Protein AF-A0A2M8QAE5-F1 (afdb_monomer)

Organism: NCBI:txid2364212

Structure (mmCIF, N/CA/C/O backbone):
data_AF-A0A2M8QAE5-F1
#
_entry.id   AF-A0A2M8QAE5-F1
#
loop_
_atom_site.group_PDB
_atom_site.id
_atom_site.type_symbol
_atom_site.label_atom_id
_atom_site.label_alt_id
_atom_site.label_comp_id
_atom_site.label_asym_id
_atom_site.label_entity_id
_atom_site.label_seq_id
_atom_site.pdbx_PDB_ins_code
_atom_site.Cartn_x
_atom_site.Cartn_y
_atom_site.Cartn_z
_atom_site.occupancy
_atom_site.B_iso_or_equiv
_atom_site.auth_seq_id
_atom_site.auth_comp_id
_atom_site.auth_asym_id
_atom_site.auth_atom_id
_atom_site.pdbx_PDB_model_num
ATOM 1 N N . MET A 1 1 ? -11.336 -10.390 17.831 1.00 84.38 1 MET A N 1
ATOM 2 C CA . MET A 1 1 ? -11.283 -9.253 18.792 1.00 84.38 1 MET A CA 1
ATOM 3 C C . MET A 1 1 ? -10.101 -8.348 18.445 1.00 84.38 1 MET A C 1
ATOM 5 O O . MET A 1 1 ? -9.155 -8.860 17.860 1.00 84.38 1 MET A O 1
ATOM 9 N N . LEU A 1 2 ? -10.147 -7.043 18.768 1.00 93.50 2 LEU A N 1
ATOM 10 C CA . LEU A 1 2 ? -8.989 -6.145 18.615 1.00 93.50 2 LEU A CA 1
ATOM 11 C C . LEU A 1 2 ? -7.822 -6.623 19.488 1.00 93.50 2 LEU A C 1
ATOM 13 O O . LEU A 1 2 ? -8.006 -6.838 20.685 1.00 93.50 2 LEU A O 1
ATOM 17 N N . LYS A 1 3 ? -6.633 -6.739 18.900 1.00 96.12 3 LYS A N 1
ATOM 18 C CA . LYS A 1 3 ? -5.384 -7.081 19.586 1.00 96.12 3 LYS A CA 1
ATOM 19 C C . LYS A 1 3 ? -4.266 -6.183 19.070 1.00 96.12 3 LYS A C 1
ATOM 21 O O . LYS A 1 3 ? -3.692 -6.435 18.015 1.00 96.12 3 LYS A O 1
ATOM 26 N N . LEU A 1 4 ? -3.975 -5.109 19.799 1.00 96.75 4 LEU A N 1
ATOM 27 C CA . LEU A 1 4 ? -2.801 -4.274 19.549 1.00 96.75 4 LEU A CA 1
ATOM 28 C C . LEU A 1 4 ? -1.633 -4.833 20.359 1.00 96.75 4 LEU A C 1
ATOM 30 O O . LEU A 1 4 ? -1.586 -4.672 21.575 1.00 96.75 4 LEU A O 1
ATOM 34 N N . GLU A 1 5 ? -0.704 -5.504 19.684 1.00 96.56 5 GLU A N 1
ATOM 35 C CA . GLU A 1 5 ? 0.399 -6.222 20.324 1.00 96.56 5 GLU A CA 1
ATOM 36 C C . GLU A 1 5 ? 1.742 -5.697 19.824 1.00 96.56 5 GLU A C 1
ATOM 38 O O . GLU A 1 5 ? 1.899 -5.367 18.645 1.00 96.56 5 GLU A O 1
ATOM 43 N N . TYR A 1 6 ? 2.726 -5.609 20.720 1.00 96.69 6 TYR A N 1
ATOM 44 C CA . TYR A 1 6 ? 4.096 -5.309 20.325 1.00 96.69 6 TYR A CA 1
ATOM 45 C C . TYR A 1 6 ? 4.695 -6.518 19.607 1.00 96.69 6 TYR A C 1
ATOM 47 O O . TYR A 1 6 ? 4.701 -7.625 20.141 1.00 96.69 6 TYR A O 1
ATOM 55 N N . ASN A 1 7 ? 5.202 -6.303 18.397 1.00 95.69 7 ASN A N 1
ATOM 56 C CA . ASN A 1 7 ? 5.862 -7.334 17.617 1.00 95.69 7 ASN A CA 1
ATOM 57 C C . ASN A 1 7 ? 7.378 -7.107 17.623 1.00 95.69 7 ASN A C 1
ATOM 59 O O . ASN A 1 7 ? 7.865 -6.154 17.010 1.00 95.69 7 ASN A O 1
ATOM 63 N N . ASP A 1 8 ? 8.125 -8.005 18.268 1.00 94.31 8 ASP A N 1
ATOM 64 C CA . ASP A 1 8 ? 9.583 -7.887 18.424 1.00 94.31 8 ASP A CA 1
ATOM 65 C C . ASP A 1 8 ? 10.335 -7.842 17.086 1.00 94.31 8 ASP A C 1
ATOM 67 O O . ASP A 1 8 ? 11.330 -7.133 16.954 1.00 94.31 8 ASP A O 1
ATOM 71 N N . LYS A 1 9 ? 9.837 -8.547 16.062 1.00 93.88 9 LYS A N 1
ATOM 72 C CA . LYS A 1 9 ? 10.462 -8.617 14.728 1.00 93.88 9 LYS A CA 1
ATOM 73 C C . LYS A 1 9 ? 10.280 -7.324 13.937 1.00 93.88 9 LYS A C 1
ATOM 75 O O . LYS A 1 9 ? 11.055 -7.054 13.022 1.00 93.88 9 LYS A O 1
ATOM 80 N N . LEU A 1 10 ? 9.239 -6.553 14.252 1.00 91.62 10 LEU A N 1
ATOM 81 C CA . LEU A 1 10 ? 8.953 -5.251 13.647 1.00 91.62 10 LEU A CA 1
ATOM 82 C C . LEU A 1 10 ? 9.415 -4.075 14.520 1.00 91.62 10 LEU A C 1
ATOM 84 O O . LEU A 1 10 ? 9.469 -2.950 14.026 1.00 91.62 10 LEU A O 1
ATOM 88 N N . GLY A 1 11 ? 9.697 -4.309 15.805 1.00 93.12 11 GLY A N 1
ATOM 89 C CA . GLY A 1 11 ? 10.070 -3.272 16.768 1.00 93.12 11 GLY A CA 1
ATOM 90 C C . GLY A 1 11 ? 8.949 -2.269 17.068 1.00 93.12 11 GLY A C 1
ATOM 91 O O . GLY A 1 11 ? 9.222 -1.111 17.383 1.00 93.12 11 GLY A O 1
ATOM 92 N N . ARG A 1 12 ? 7.679 -2.661 16.890 1.00 94.56 12 ARG A N 1
ATOM 93 C CA . ARG A 1 12 ? 6.514 -1.777 17.063 1.00 94.56 12 ARG A CA 1
ATOM 94 C C . ARG A 1 12 ? 5.220 -2.550 17.282 1.00 94.56 12 ARG A C 1
ATOM 96 O O . ARG A 1 12 ? 5.139 -3.745 17.010 1.00 94.56 12 ARG A O 1
ATOM 103 N N . VAL A 1 13 ? 4.186 -1.824 17.698 1.00 96.25 13 VAL A N 1
ATOM 104 C CA . VAL A 1 13 ? 2.818 -2.343 17.790 1.00 96.25 13 VAL A CA 1
ATOM 105 C C . VAL A 1 13 ? 2.227 -2.597 16.397 1.00 96.25 13 VAL A C 1
ATOM 107 O O . VAL A 1 13 ? 2.427 -1.804 15.467 1.00 96.25 13 VAL A O 1
ATOM 110 N N . ILE A 1 14 ? 1.495 -3.702 16.268 1.00 97.19 14 ILE A N 1
ATOM 111 C CA . ILE A 1 14 ? 0.710 -4.093 15.093 1.00 97.19 14 ILE A CA 1
ATOM 112 C C . ILE A 1 14 ? -0.615 -4.731 15.537 1.00 97.19 14 ILE A C 1
ATOM 114 O O . ILE A 1 14 ? -0.704 -5.304 16.624 1.00 97.19 14 ILE A O 1
ATOM 118 N N . ARG A 1 15 ? -1.657 -4.630 14.702 1.00 97.38 15 ARG A N 1
ATOM 119 C CA . ARG A 1 15 ? -2.908 -5.375 14.903 1.00 97.38 15 ARG A CA 1
ATOM 120 C C . ARG A 1 15 ? -2.702 -6.862 14.614 1.00 97.38 15 ARG A C 1
ATOM 122 O O . ARG A 1 15 ? -2.464 -7.233 13.467 1.00 97.38 15 ARG A O 1
ATOM 129 N N . MET A 1 16 ? -2.863 -7.681 15.646 1.00 97.44 16 MET A N 1
ATOM 130 C CA . MET A 1 16 ? -2.783 -9.146 15.643 1.00 97.44 16 MET A CA 1
ATOM 131 C C . MET A 1 16 ? -4.151 -9.783 15.918 1.00 97.44 16 MET A C 1
ATOM 133 O O . MET A 1 16 ? -4.244 -10.840 16.541 1.00 97.44 16 MET A O 1
ATOM 137 N N . ASP A 1 17 ? -5.220 -9.110 15.488 1.00 96.38 17 ASP A N 1
ATOM 138 C CA . ASP A 1 17 ? -6.602 -9.555 15.663 1.00 96.38 17 ASP A CA 1
ATOM 139 C C . ASP A 1 17 ? -6.813 -10.986 15.149 1.00 96.38 17 ASP A C 1
ATOM 141 O O . ASP A 1 17 ? -6.006 -11.515 14.394 1.00 96.38 17 ASP A O 1
ATOM 145 N N . ASP A 1 18 ? -7.934 -11.605 15.507 1.00 96.62 18 ASP A N 1
ATOM 146 C CA . ASP A 1 18 ? -8.311 -12.910 14.952 1.00 96.62 18 ASP A CA 1
ATOM 147 C C . ASP A 1 18 ? -8.747 -12.793 13.480 1.00 96.62 18 ASP A C 1
ATOM 149 O O . ASP A 1 18 ? -9.106 -11.706 13.010 1.00 96.62 18 ASP A O 1
ATOM 153 N N . VAL A 1 19 ? -8.780 -13.923 12.764 1.00 96.50 19 VAL A N 1
ATOM 154 C CA . VAL A 1 19 ? -9.124 -13.979 11.330 1.00 96.50 19 VAL A CA 1
ATOM 155 C C . VAL A 1 19 ? -10.445 -13.291 10.987 1.00 96.50 19 VAL A C 1
ATOM 157 O O . VAL A 1 19 ? -10.504 -12.540 10.015 1.00 96.50 19 VAL A O 1
ATOM 160 N N . ASP A 1 20 ? -11.456 -13.431 11.843 1.00 94.88 20 ASP A N 1
ATOM 161 C CA . ASP A 1 20 ? -12.783 -12.838 11.642 1.00 94.88 20 ASP A CA 1
ATOM 162 C C . ASP A 1 20 ? -12.803 -11.309 11.811 1.00 94.88 20 ASP A C 1
ATOM 164 O O . ASP A 1 20 ? -13.769 -10.646 11.442 1.00 94.88 20 ASP A O 1
ATOM 168 N N . THR A 1 21 ? -11.764 -10.726 12.416 1.00 96.50 21 THR A N 1
ATOM 169 C CA . THR A 1 21 ? -11.702 -9.292 12.744 1.00 96.50 21 THR A CA 1
ATOM 170 C C . THR A 1 21 ? -10.641 -8.551 11.937 1.00 96.50 21 THR A C 1
ATOM 172 O O . THR A 1 21 ? -10.850 -7.386 11.599 1.00 96.50 21 THR A O 1
ATOM 175 N N . ILE A 1 22 ? -9.519 -9.193 11.600 1.00 97.69 22 ILE A N 1
ATOM 176 C CA . ILE A 1 22 ? -8.352 -8.498 11.038 1.00 97.69 22 ILE A CA 1
ATOM 177 C C . ILE A 1 22 ? -8.645 -7.800 9.702 1.00 97.69 22 ILE A C 1
ATOM 179 O O . ILE A 1 22 ? -8.021 -6.787 9.383 1.00 97.69 22 ILE A O 1
ATOM 183 N N . GLY A 1 23 ? -9.625 -8.309 8.948 1.00 97.44 23 GLY A N 1
ATOM 184 C CA . GLY A 1 23 ? -10.085 -7.719 7.691 1.00 97.44 23 GLY A CA 1
ATOM 185 C C . GLY A 1 23 ? -10.837 -6.392 7.842 1.00 97.44 23 GLY A C 1
ATOM 186 O O . GLY A 1 23 ? -10.875 -5.598 6.903 1.00 97.44 23 GLY A O 1
ATOM 187 N N . ARG A 1 24 ? -11.394 -6.108 9.026 1.00 97.75 24 ARG A N 1
ATOM 188 C CA . ARG A 1 24 ? -12.100 -4.853 9.308 1.00 97.75 24 ARG A CA 1
ATOM 189 C C . ARG A 1 24 ? -11.103 -3.698 9.401 1.00 97.75 24 ARG A C 1
ATOM 191 O O . ARG A 1 24 ? -10.105 -3.775 10.129 1.00 97.75 24 ARG A O 1
ATOM 198 N N . SER A 1 25 ? -11.367 -2.611 8.682 1.00 98.00 25 SER A N 1
ATOM 199 C CA . SER A 1 25 ? -10.499 -1.432 8.684 1.00 98.00 25 SER A CA 1
ATOM 200 C C . SER A 1 25 ? -10.350 -0.802 10.071 1.00 98.00 25 SER A C 1
ATOM 202 O O . SER A 1 25 ? -11.269 -0.812 10.892 1.00 98.00 25 SER A O 1
ATOM 204 N N . THR A 1 26 ? -9.181 -0.209 10.331 1.00 98.50 26 THR A N 1
ATOM 205 C CA . THR A 1 26 ? -8.934 0.544 11.571 1.00 98.50 26 THR A CA 1
ATOM 206 C C . THR A 1 26 ? -9.868 1.749 11.660 1.00 98.50 26 THR A C 1
ATOM 208 O O . THR A 1 26 ? -10.375 2.021 12.741 1.00 98.50 26 THR A O 1
ATOM 211 N N . TYR A 1 27 ? -10.192 2.393 10.529 1.00 98.62 27 TYR A N 1
ATOM 212 C CA . TYR A 1 27 ? -11.228 3.429 10.457 1.00 98.62 27 TYR A CA 1
ATOM 213 C C . TYR A 1 27 ? -12.558 2.923 11.030 1.00 98.62 27 TYR A C 1
ATOM 215 O O . TYR A 1 27 ? -13.101 3.535 11.946 1.00 98.62 27 TYR A O 1
ATOM 223 N N . ALA A 1 28 ? -13.090 1.806 10.515 1.00 98.38 28 ALA A N 1
ATOM 224 C CA . ALA A 1 28 ? -14.409 1.318 10.919 1.00 98.38 28 ALA A CA 1
ATOM 225 C C . ALA A 1 28 ? -14.441 0.856 12.380 1.00 98.38 28 ALA A C 1
ATOM 227 O O . ALA A 1 28 ? -15.481 0.935 13.033 1.00 98.38 28 ALA A O 1
ATOM 228 N N . MET A 1 29 ? -13.325 0.339 12.898 1.00 98.44 29 MET A N 1
ATOM 229 C CA . MET A 1 29 ? -13.203 -0.011 14.316 1.00 98.44 29 MET A CA 1
ATOM 230 C C . MET A 1 29 ? -13.125 1.229 15.203 1.00 98.44 29 MET A C 1
ATOM 232 O O . MET A 1 29 ? -13.748 1.260 16.257 1.00 98.44 29 MET A O 1
ATOM 236 N N . LEU A 1 30 ? -12.396 2.254 14.766 1.00 98.56 30 LEU A N 1
ATOM 237 C CA . LEU A 1 30 ? -12.256 3.522 15.473 1.00 98.56 30 LEU A CA 1
ATOM 238 C C . LEU A 1 30 ? -13.592 4.261 15.577 1.00 98.56 30 LEU A C 1
ATOM 240 O O . LEU A 1 30 ? -13.959 4.709 16.662 1.00 98.56 30 LEU A O 1
ATOM 244 N N . GLU A 1 31 ? -14.331 4.336 14.470 1.00 98.69 31 GLU A N 1
ATOM 245 C CA . GLU A 1 31 ? -15.673 4.923 14.416 1.00 98.69 31 GLU A CA 1
ATOM 246 C C . GLU A 1 31 ? -16.639 4.237 15.383 1.00 98.69 31 GLU A C 1
ATOM 248 O O . GLU A 1 31 ? -17.265 4.876 16.227 1.00 98.69 31 GLU A O 1
ATOM 253 N N . ASP A 1 32 ? -16.697 2.913 15.329 1.00 98.50 32 ASP A N 1
ATOM 254 C CA . ASP A 1 32 ? -17.490 2.100 16.247 1.00 98.50 32 ASP A CA 1
ATOM 255 C C . ASP A 1 32 ? -17.054 2.279 17.710 1.00 98.50 32 ASP A C 1
ATOM 257 O O . ASP A 1 32 ? -17.890 2.413 18.602 1.00 98.50 32 ASP A O 1
ATOM 261 N N . ALA A 1 33 ? -15.750 2.354 17.986 1.00 98.56 33 ALA A N 1
ATOM 262 C CA . ALA A 1 33 ? -15.247 2.550 19.341 1.00 98.56 33 ALA A CA 1
ATOM 263 C C . ALA A 1 33 ? -15.702 3.890 19.938 1.00 98.56 33 ALA A C 1
ATOM 265 O O . ALA A 1 33 ? -16.265 3.901 21.035 1.00 98.56 33 ALA A O 1
ATOM 266 N N . PHE A 1 34 ? -15.538 5.016 19.233 1.00 98.62 34 PHE A N 1
ATOM 267 C CA . PHE A 1 34 ? -15.945 6.305 19.802 1.00 98.62 34 PHE A CA 1
ATOM 268 C C . PHE A 1 34 ? -17.464 6.513 19.801 1.00 98.62 34 PHE A C 1
ATOM 270 O O . PHE A 1 34 ? -17.977 7.174 20.700 1.00 98.62 34 PHE A O 1
ATOM 277 N N . THR A 1 35 ? -18.204 5.942 18.844 1.00 98.44 35 THR A N 1
ATOM 278 C CA . THR A 1 35 ? -19.679 6.042 18.823 1.00 98.44 35 THR A CA 1
ATOM 279 C C . THR A 1 35 ? -20.330 5.237 19.946 1.00 98.44 35 THR A C 1
ATOM 281 O O . THR A 1 35 ? -21.388 5.618 20.440 1.00 98.44 35 THR A O 1
ATOM 284 N N . THR A 1 36 ? -19.678 4.163 20.399 1.00 97.94 36 THR A N 1
ATOM 285 C CA . THR A 1 36 ? -20.139 3.321 21.517 1.00 97.94 36 THR A CA 1
ATOM 286 C C . THR A 1 36 ? -19.527 3.703 22.870 1.00 97.94 36 THR A C 1
ATOM 288 O O . THR A 1 36 ? -19.741 3.006 23.860 1.00 97.94 36 THR A O 1
ATOM 291 N N . GLY A 1 37 ? -18.779 4.810 22.945 1.00 97.38 37 GLY A N 1
ATOM 292 C CA . GLY A 1 37 ? -18.191 5.309 24.194 1.00 97.38 37 GLY A CA 1
ATOM 293 C C . GLY A 1 37 ? -16.983 4.513 24.705 1.00 97.38 37 GLY A C 1
ATOM 294 O O . GLY A 1 37 ? -16.587 4.670 25.859 1.00 97.38 37 GLY A O 1
ATOM 295 N N . ARG A 1 38 ? -16.362 3.670 23.868 1.00 98.19 38 ARG A N 1
ATOM 296 C CA . ARG A 1 38 ? -15.121 2.940 24.181 1.00 98.19 38 ARG A CA 1
ATOM 297 C C . ARG A 1 38 ? -13.903 3.846 23.983 1.00 98.19 38 ARG A C 1
ATOM 299 O O . ARG A 1 38 ? -13.097 3.653 23.076 1.00 98.19 38 ARG A O 1
ATOM 306 N N . THR A 1 39 ? -13.783 4.865 24.833 1.00 98.38 39 THR A N 1
ATOM 307 C CA . THR A 1 39 ? -12.812 5.966 24.693 1.00 98.38 39 THR A CA 1
ATOM 308 C C . THR A 1 39 ? -11.358 5.501 24.616 1.00 98.38 39 THR A C 1
ATOM 310 O O . THR A 1 39 ? -10.623 5.963 23.747 1.00 98.38 39 THR A O 1
ATOM 313 N N . GLU A 1 40 ? -10.922 4.595 25.494 1.00 98.12 40 GLU A N 1
ATOM 314 C CA . GLU A 1 40 ? -9.532 4.110 25.510 1.00 98.12 40 GLU A CA 1
ATOM 3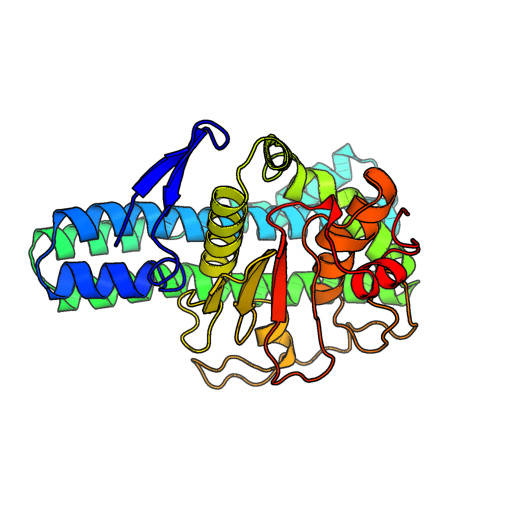15 C C . GLU A 1 40 ? -9.181 3.351 24.222 1.00 98.12 40 GLU A C 1
ATOM 317 O O . GLU A 1 40 ? -8.161 3.632 23.591 1.00 98.12 40 GLU A O 1
ATOM 322 N N . GLU A 1 41 ? -10.078 2.465 23.780 1.00 98.25 41 GLU A N 1
ATOM 323 C CA . GLU A 1 41 ? -9.939 1.724 22.524 1.00 98.25 41 GLU A CA 1
ATOM 324 C C . GLU A 1 41 ? -9.876 2.676 21.322 1.00 98.25 41 GLU A C 1
ATOM 326 O O . GLU A 1 41 ? -9.000 2.545 20.466 1.0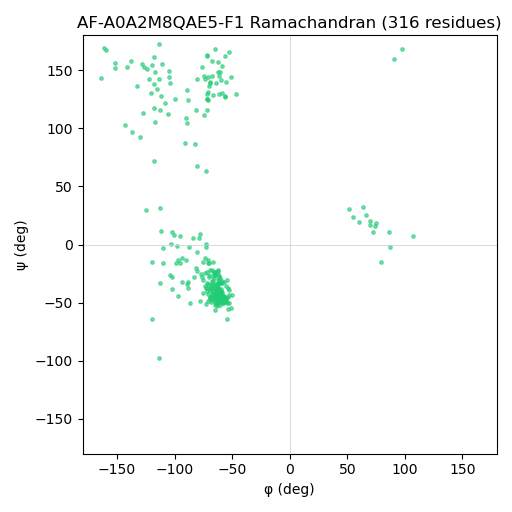0 98.25 41 GLU A O 1
ATOM 331 N N . ALA A 1 42 ? -10.759 3.677 21.282 1.00 98.69 42 ALA A N 1
ATOM 332 C CA . ALA A 1 42 ? -10.780 4.681 20.226 1.00 98.69 42 ALA A CA 1
ATOM 333 C C . ALA A 1 42 ? -9.482 5.508 20.187 1.00 98.69 42 ALA A C 1
ATOM 335 O O . ALA A 1 42 ? -8.944 5.770 19.114 1.00 98.69 42 ALA A O 1
ATOM 336 N N . LEU A 1 43 ? -8.928 5.899 21.336 1.00 98.69 43 LEU A N 1
ATOM 337 C CA . LEU A 1 43 ? -7.657 6.626 21.366 1.00 98.69 43 LEU A CA 1
ATOM 338 C C . LEU A 1 43 ? -6.506 5.761 20.830 1.00 98.69 43 LEU A C 1
ATOM 340 O O . LEU A 1 43 ? -5.789 6.213 19.936 1.00 98.69 43 LEU A O 1
ATOM 344 N N . ALA A 1 44 ? -6.395 4.506 21.273 1.00 98.12 44 ALA A N 1
ATOM 345 C CA . ALA A 1 44 ? -5.367 3.582 20.791 1.00 98.12 44 ALA A CA 1
ATOM 346 C C . ALA A 1 44 ? -5.480 3.311 19.277 1.00 98.12 44 ALA A C 1
ATOM 348 O O . ALA A 1 44 ? -4.484 3.347 18.551 1.00 98.12 44 ALA A O 1
ATOM 349 N N . LEU A 1 45 ? -6.703 3.101 18.778 1.00 98.62 45 LEU A N 1
ATOM 350 C CA . LEU A 1 45 ? -6.969 2.937 17.348 1.00 98.62 45 LEU A CA 1
ATOM 351 C C . LEU A 1 45 ? -6.658 4.210 16.551 1.00 98.62 45 LEU A C 1
ATOM 353 O O . LEU A 1 45 ? -6.199 4.098 15.418 1.00 98.62 45 LEU A O 1
ATOM 357 N N . SER A 1 46 ? -6.869 5.405 17.114 1.00 98.56 46 SER A N 1
ATOM 358 C CA . SER A 1 46 ? -6.566 6.671 16.431 1.00 98.56 46 SER A CA 1
ATOM 359 C C . SER A 1 46 ? -5.069 6.856 16.165 1.00 98.56 46 SER A C 1
ATOM 361 O O . SER A 1 46 ? -4.690 7.221 15.050 1.00 98.56 46 SER A O 1
ATOM 363 N N . ASP A 1 47 ? -4.218 6.531 17.144 1.00 97.94 47 ASP A N 1
ATOM 364 C CA . ASP A 1 47 ? -2.762 6.584 16.988 1.00 97.94 47 ASP A CA 1
ATOM 365 C C . ASP A 1 47 ? -2.279 5.520 15.996 1.00 97.94 47 ASP A C 1
ATOM 367 O O . ASP A 1 47 ? -1.468 5.797 15.106 1.00 97.94 47 ASP A O 1
ATOM 371 N N . TYR A 1 48 ? -2.823 4.303 16.106 1.00 98.19 48 TYR A N 1
ATOM 372 C CA . TYR A 1 48 ? -2.499 3.221 15.183 1.00 98.19 48 TYR A CA 1
ATOM 373 C C . TYR A 1 48 ? -2.929 3.545 13.745 1.00 98.19 48 TYR A C 1
ATOM 375 O O . TYR A 1 48 ? -2.166 3.308 12.812 1.00 98.19 48 TYR A O 1
ATOM 383 N N . TYR A 1 49 ? -4.102 4.152 13.547 1.00 98.50 49 TYR A N 1
ATOM 384 C CA . TYR A 1 49 ? -4.603 4.496 12.217 1.00 98.50 49 TYR A CA 1
ATOM 385 C C . TYR A 1 49 ? -3.708 5.512 11.502 1.00 98.50 49 TYR A C 1
ATOM 387 O O . TYR A 1 49 ? -3.348 5.295 10.345 1.00 98.50 49 TYR A O 1
ATOM 395 N N . LEU A 1 50 ? -3.281 6.583 12.189 1.00 98.06 50 LEU A N 1
ATOM 396 C CA . LEU A 1 50 ? -2.320 7.525 11.604 1.00 98.06 50 LEU A CA 1
ATOM 397 C C . LEU A 1 50 ? -1.020 6.806 11.228 1.00 98.06 50 LEU A C 1
ATOM 399 O O . LEU A 1 50 ? -0.477 7.041 10.149 1.00 98.06 50 LEU A O 1
ATOM 403 N N . LYS A 1 51 ? -0.540 5.891 12.080 1.00 96.56 51 LYS A N 1
ATOM 404 C CA . LYS A 1 51 ? 0.663 5.107 11.789 1.00 96.56 51 LYS A CA 1
ATOM 405 C C . LYS A 1 51 ? 0.511 4.290 10.503 1.00 96.56 51 LYS A C 1
ATOM 407 O O . LYS A 1 51 ? 1.418 4.335 9.678 1.00 96.56 51 LYS A O 1
ATOM 412 N N . GLU A 1 52 ? -0.601 3.582 10.306 1.00 96.19 52 GLU A N 1
ATOM 413 C CA . GLU A 1 52 ? -0.852 2.802 9.081 1.00 96.19 52 GLU A CA 1
ATOM 414 C C . GLU A 1 52 ? -0.820 3.669 7.817 1.00 96.19 52 GLU A C 1
ATOM 416 O O . GLU A 1 52 ? -0.180 3.303 6.827 1.00 96.19 52 GLU A O 1
ATOM 421 N N . LEU A 1 53 ? -1.475 4.832 7.870 1.00 97.88 53 LEU A N 1
ATOM 422 C CA . LEU A 1 53 ? -1.531 5.783 6.762 1.00 97.88 53 LEU A CA 1
ATOM 423 C C . LEU A 1 53 ? -0.144 6.359 6.437 1.00 97.88 53 LEU A C 1
ATOM 425 O O . LEU A 1 53 ? 0.266 6.350 5.274 1.00 97.88 53 LEU A O 1
ATOM 429 N N . CYS A 1 54 ? 0.615 6.782 7.454 1.00 96.38 54 CYS A N 1
ATOM 430 C CA . CYS A 1 54 ? 1.972 7.303 7.273 1.00 96.38 54 CYS A CA 1
ATOM 431 C C . CYS A 1 54 ? 2.922 6.258 6.683 1.00 96.38 54 CYS A C 1
ATOM 433 O O . CYS A 1 54 ? 3.668 6.575 5.765 1.00 96.38 54 CYS A O 1
ATOM 435 N N . ILE A 1 55 ? 2.868 5.002 7.150 1.00 94.38 55 ILE A N 1
ATOM 436 C CA . ILE A 1 55 ? 3.727 3.934 6.615 1.00 94.38 55 ILE A CA 1
ATOM 437 C C . ILE A 1 55 ? 3.524 3.798 5.095 1.00 94.38 55 ILE A C 1
ATOM 439 O O . ILE A 1 55 ? 4.506 3.685 4.361 1.00 94.38 55 ILE A O 1
ATOM 443 N N . MET A 1 56 ? 2.279 3.799 4.604 1.00 94.88 56 MET A N 1
ATOM 444 C CA . MET A 1 56 ? 2.033 3.669 3.160 1.00 94.88 56 MET A CA 1
ATOM 445 C C . MET A 1 56 ? 2.371 4.942 2.380 1.00 94.88 56 MET A C 1
ATOM 447 O O . MET A 1 56 ? 2.901 4.840 1.274 1.00 94.88 56 MET A O 1
ATOM 451 N N . HIS A 1 57 ? 2.126 6.126 2.950 1.00 96.06 57 HIS A N 1
ATOM 452 C CA . HIS A 1 57 ? 2.568 7.394 2.359 1.00 96.06 57 HIS A CA 1
ATOM 453 C C . HIS A 1 57 ? 4.086 7.421 2.159 1.00 96.06 57 HIS A C 1
ATOM 455 O O . HIS A 1 57 ? 4.559 7.673 1.051 1.00 96.06 57 HIS A O 1
ATOM 461 N N . ASP A 1 58 ? 4.851 7.080 3.196 1.00 94.62 58 ASP A N 1
ATOM 462 C CA . ASP A 1 58 ? 6.316 7.089 3.168 1.00 94.62 58 ASP A CA 1
ATOM 463 C C . ASP A 1 58 ? 6.879 6.100 2.140 1.00 94.62 58 ASP A C 1
ATOM 465 O O . ASP A 1 58 ? 7.845 6.411 1.433 1.00 94.62 58 ASP A O 1
ATOM 469 N N . ILE A 1 59 ? 6.251 4.927 2.016 1.00 93.56 59 ILE A N 1
ATOM 470 C CA . ILE A 1 59 ? 6.584 3.912 1.009 1.00 93.56 59 ILE A CA 1
ATOM 471 C C . ILE A 1 59 ? 6.353 4.446 -0.406 1.00 93.56 59 ILE A C 1
ATOM 473 O O . ILE A 1 59 ? 7.265 4.394 -1.233 1.00 93.56 59 ILE A O 1
ATOM 477 N N . LEU A 1 60 ? 5.169 4.998 -0.687 1.00 95.38 60 LEU A N 1
ATOM 478 C CA . LEU A 1 60 ? 4.843 5.535 -2.011 1.00 95.38 60 LEU A CA 1
ATOM 479 C C . LEU A 1 60 ? 5.737 6.717 -2.379 1.00 95.38 60 LEU A C 1
ATOM 481 O O . LEU A 1 60 ? 6.223 6.794 -3.506 1.00 95.38 60 LEU A O 1
ATOM 485 N N . MET A 1 61 ? 6.004 7.611 -1.428 1.00 95.62 61 MET A N 1
ATOM 486 C CA . MET A 1 61 ? 6.885 8.754 -1.653 1.00 95.62 61 MET A CA 1
ATOM 487 C C . MET A 1 61 ? 8.334 8.345 -1.888 1.00 95.62 61 MET A C 1
ATOM 489 O O . MET A 1 61 ? 9.016 8.945 -2.720 1.00 95.62 61 MET A O 1
ATOM 493 N N . THR A 1 62 ? 8.805 7.315 -1.187 1.00 95.19 62 THR A N 1
ATOM 494 C CA . THR 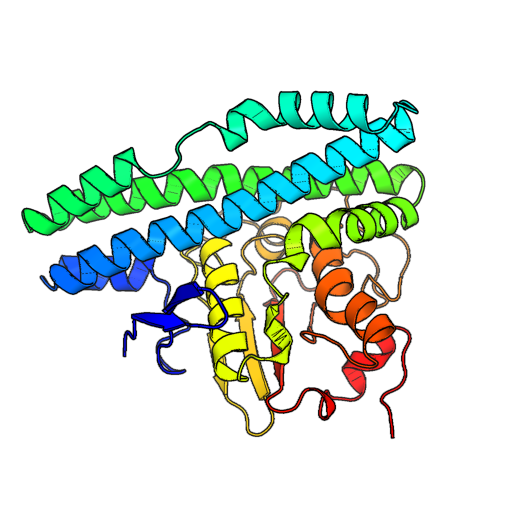A 1 62 ? 10.136 6.747 -1.420 1.00 95.19 62 THR A CA 1
ATOM 495 C C . THR A 1 62 ? 10.235 6.125 -2.794 1.00 95.19 62 THR A C 1
ATOM 497 O O . THR A 1 62 ? 11.164 6.449 -3.532 1.00 95.19 62 THR A O 1
ATOM 500 N N . TRP A 1 63 ? 9.222 5.365 -3.200 1.00 96.31 63 TRP A N 1
ATOM 501 C CA . TRP A 1 63 ? 9.189 4.805 -4.540 1.00 96.31 63 TRP A CA 1
ATOM 502 C C . TRP A 1 63 ? 9.166 5.878 -5.631 1.00 96.31 63 TRP A C 1
ATOM 504 O O . TRP A 1 63 ? 9.964 5.820 -6.565 1.00 96.31 63 TRP A O 1
ATOM 514 N N . ALA A 1 64 ? 8.307 6.890 -5.494 1.00 97.12 64 ALA A N 1
ATOM 515 C CA . ALA A 1 64 ? 8.222 7.986 -6.452 1.00 97.12 64 ALA A CA 1
ATOM 516 C C . ALA A 1 64 ? 9.565 8.722 -6.589 1.00 97.12 64 ALA A C 1
ATOM 518 O O . ALA A 1 64 ? 10.041 8.933 -7.705 1.00 97.12 64 ALA A O 1
ATOM 519 N N . GLN A 1 65 ? 10.215 9.055 -5.468 1.00 97.06 65 GLN A N 1
ATOM 520 C CA . GLN A 1 65 ? 11.526 9.705 -5.480 1.00 97.0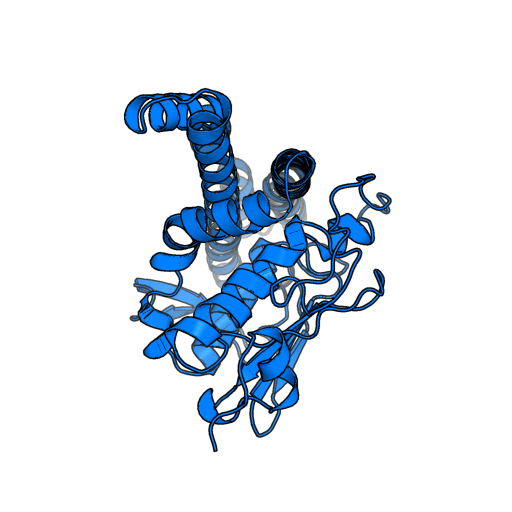6 65 GLN A CA 1
ATOM 521 C C . GLN A 1 65 ? 12.594 8.842 -6.163 1.00 97.06 65 GLN A C 1
ATOM 523 O O . GLN A 1 65 ? 13.415 9.370 -6.917 1.00 97.06 65 GLN A O 1
ATOM 528 N N . ASP A 1 66 ? 12.600 7.534 -5.914 1.00 96.38 66 ASP A N 1
ATOM 529 C CA . ASP A 1 66 ? 13.592 6.643 -6.506 1.00 96.38 66 ASP A CA 1
ATOM 530 C C . ASP A 1 66 ? 13.374 6.429 -8.006 1.00 96.38 66 ASP A C 1
ATOM 532 O O . ASP A 1 66 ? 14.354 6.376 -8.748 1.00 96.38 66 ASP A O 1
ATOM 536 N N . ILE A 1 67 ? 12.125 6.408 -8.486 1.00 97.38 67 ILE A N 1
ATOM 537 C CA . ILE A 1 67 ? 11.843 6.413 -9.931 1.00 97.38 67 ILE A CA 1
ATOM 538 C C . ILE A 1 67 ? 12.358 7.713 -10.568 1.00 97.38 67 ILE A C 1
ATOM 540 O O . ILE A 1 67 ? 13.016 7.671 -11.607 1.00 97.38 67 ILE A O 1
ATOM 544 N N . ILE A 1 68 ? 12.130 8.868 -9.934 1.00 97.81 68 ILE A N 1
ATOM 545 C CA . ILE A 1 68 ? 12.640 10.161 -10.423 1.00 97.81 68 ILE A CA 1
ATOM 546 C C . ILE A 1 68 ? 14.171 10.153 -10.468 1.00 97.81 68 ILE A C 1
ATOM 548 O O . ILE A 1 68 ? 14.767 10.576 -11.457 1.00 97.81 68 ILE A O 1
ATOM 552 N N . ARG A 1 69 ? 14.824 9.646 -9.416 1.00 97.12 69 ARG A N 1
ATOM 553 C CA . ARG A 1 69 ? 16.285 9.502 -9.375 1.00 97.12 69 ARG A CA 1
ATOM 554 C C . ARG A 1 69 ? 16.779 8.613 -10.517 1.00 97.12 69 ARG A C 1
ATOM 556 O O . ARG A 1 69 ? 17.700 9.017 -11.224 1.00 97.12 69 ARG A O 1
ATOM 563 N N . PHE A 1 70 ? 16.145 7.458 -10.723 1.00 96.44 70 PHE A N 1
ATOM 564 C CA . PHE A 1 70 ? 16.452 6.537 -11.818 1.00 96.44 70 PHE A CA 1
ATOM 565 C C . PHE A 1 70 ? 16.350 7.232 -13.183 1.00 96.44 70 PHE A C 1
ATOM 567 O O . PHE A 1 70 ? 17.284 7.169 -13.980 1.00 96.44 70 PHE A O 1
ATOM 574 N N . MET A 1 71 ? 15.261 7.969 -13.427 1.00 96.88 71 MET A N 1
ATOM 575 C CA . MET A 1 71 ? 15.066 8.751 -14.653 1.00 96.88 71 MET A CA 1
ATOM 576 C C . MET A 1 71 ? 16.175 9.786 -14.861 1.00 96.88 71 MET A C 1
ATOM 578 O O . MET A 1 71 ? 16.693 9.902 -15.966 1.00 96.88 71 MET A O 1
ATOM 582 N N . ILE A 1 72 ? 16.578 10.515 -13.816 1.00 97.19 72 ILE A N 1
ATOM 583 C CA . ILE A 1 72 ? 17.629 11.540 -13.912 1.00 97.19 72 ILE A CA 1
ATOM 584 C C . ILE A 1 72 ? 18.995 10.913 -14.234 1.00 97.19 72 ILE A C 1
ATOM 586 O O . ILE A 1 72 ? 19.722 11.429 -15.083 1.00 97.19 72 ILE A O 1
ATOM 590 N N . VAL A 1 73 ? 19.348 9.795 -13.593 1.00 96.44 73 VAL A N 1
ATOM 591 C CA . VAL A 1 73 ? 20.599 9.075 -13.896 1.00 96.44 73 VAL A CA 1
ATOM 592 C C . VAL A 1 73 ? 20.587 8.559 -15.332 1.00 96.44 73 VAL A C 1
ATOM 594 O O . VAL A 1 73 ? 21.567 8.725 -16.055 1.00 96.44 73 VAL A O 1
ATOM 597 N N . ARG A 1 74 ? 19.479 7.947 -15.754 1.00 94.06 74 ARG A N 1
ATOM 598 C CA . ARG A 1 74 ? 19.368 7.296 -17.060 1.00 94.06 74 ARG A CA 1
ATOM 599 C C . ARG A 1 74 ? 19.291 8.299 -18.212 1.00 94.06 74 ARG A C 1
ATOM 601 O O . ARG A 1 74 ? 20.055 8.171 -19.161 1.00 94.06 74 ARG A O 1
ATOM 608 N N . ASP A 1 75 ? 18.389 9.276 -18.129 1.00 93.44 75 ASP A N 1
ATOM 609 C CA . ASP A 1 75 ? 18.041 10.158 -19.256 1.00 93.44 75 ASP A CA 1
ATOM 610 C C . ASP A 1 75 ? 18.912 11.407 -19.329 1.00 93.44 75 ASP A C 1
ATOM 612 O O . ASP A 1 75 ? 19.197 11.898 -20.418 1.00 93.44 75 ASP A O 1
ATOM 616 N N . ALA A 1 76 ? 19.331 11.939 -18.177 1.00 93.31 76 ALA A N 1
ATOM 617 C CA . ALA A 1 76 ? 20.200 13.113 -18.123 1.00 93.31 76 ALA A CA 1
ATOM 618 C C . ALA A 1 76 ? 21.678 12.743 -17.935 1.00 93.31 76 ALA A C 1
ATOM 620 O O . ALA A 1 76 ? 22.521 13.638 -17.870 1.00 93.31 76 ALA A O 1
ATOM 621 N N . HIS A 1 77 ? 21.996 11.445 -17.817 1.00 93.88 77 HIS A N 1
ATOM 622 C CA . HIS A 1 77 ? 23.346 10.938 -17.543 1.00 93.88 77 HIS A CA 1
ATOM 623 C C . HIS A 1 77 ? 24.008 11.609 -16.328 1.00 93.88 77 HIS A C 1
ATOM 625 O O . HIS A 1 77 ? 25.228 11.779 -16.271 1.00 93.88 77 HIS A O 1
ATOM 631 N N . ALA A 1 78 ? 23.198 12.024 -15.352 1.00 95.94 78 ALA A N 1
ATOM 632 C CA . ALA A 1 78 ? 23.688 12.701 -14.164 1.00 95.94 78 ALA A CA 1
ATOM 633 C C . ALA A 1 78 ? 24.375 11.707 -13.217 1.00 95.94 78 ALA A C 1
ATOM 635 O O . ALA A 1 78 ? 23.934 10.569 -13.047 1.00 95.94 78 ALA A O 1
ATOM 636 N N . ALA A 1 79 ? 25.427 12.159 -12.532 1.00 96.44 79 ALA A N 1
ATOM 637 C CA . ALA A 1 79 ? 26.041 11.379 -11.464 1.00 96.44 79 ALA A CA 1
ATOM 638 C C . ALA A 1 79 ? 25.044 11.141 -10.312 1.00 96.44 79 ALA A C 1
ATOM 640 O O . ALA A 1 79 ? 24.221 12.007 -10.000 1.00 96.44 79 ALA A O 1
ATOM 641 N N . GLN A 1 80 ? 25.168 9.997 -9.630 1.00 93.12 80 GLN A N 1
ATOM 642 C CA . GLN A 1 80 ? 24.268 9.594 -8.538 1.00 93.12 80 GLN A CA 1
ATOM 643 C C . GLN A 1 80 ? 24.055 10.681 -7.461 1.00 93.12 80 GLN A C 1
ATOM 645 O O . GLN A 1 80 ? 22.901 10.922 -7.107 1.00 93.12 80 GLN A O 1
ATOM 650 N N . PRO A 1 81 ? 25.087 11.411 -6.974 1.00 96.81 81 PRO A N 1
ATOM 651 C CA . PRO A 1 81 ? 24.875 12.472 -5.984 1.00 96.81 81 PRO A CA 1
ATOM 652 C C . PRO A 1 81 ? 23.983 13.610 -6.496 1.00 96.81 81 PRO A C 1
ATOM 654 O O . PRO A 1 81 ? 23.144 14.126 -5.760 1.00 96.81 81 PRO A O 1
ATOM 657 N N . THR A 1 82 ? 24.129 13.984 -7.769 1.00 97.69 82 THR A N 1
ATOM 658 C CA . THR A 1 82 ? 23.310 15.023 -8.403 1.00 97.69 82 THR A CA 1
ATOM 659 C C . THR A 1 82 ? 21.872 14.549 -8.575 1.00 97.69 82 THR A C 1
ATOM 661 O O . THR A 1 82 ? 20.946 15.277 -8.224 1.00 97.69 82 THR A O 1
ATOM 664 N N . ALA A 1 83 ? 21.672 13.318 -9.053 1.00 97.06 8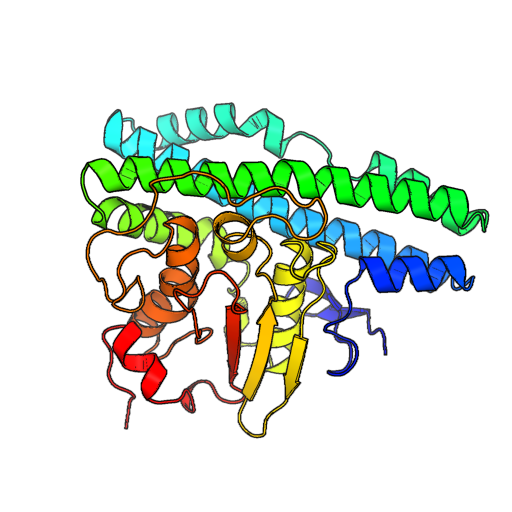3 ALA A N 1
ATOM 665 C CA . ALA A 1 83 ? 20.342 12.738 -9.200 1.00 97.06 83 ALA A CA 1
ATOM 666 C C . ALA A 1 83 ? 19.610 12.623 -7.854 1.00 97.06 83 ALA A C 1
ATOM 668 O O . ALA A 1 83 ? 18.433 12.967 -7.770 1.00 97.06 83 ALA A O 1
ATOM 669 N N . GLN A 1 84 ? 20.320 12.216 -6.796 1.00 95.56 84 GLN A N 1
ATOM 670 C CA . GLN A 1 84 ? 19.791 12.146 -5.433 1.00 95.56 84 GLN A CA 1
ATOM 671 C C . GLN A 1 84 ? 19.360 13.522 -4.914 1.00 95.56 84 GLN A C 1
ATOM 673 O O . GLN A 1 84 ? 18.283 13.653 -4.338 1.00 95.56 84 GLN A O 1
ATOM 678 N N . ALA A 1 85 ? 20.189 14.552 -5.109 1.00 97.56 85 ALA A N 1
ATOM 679 C CA . ALA A 1 85 ? 19.869 15.906 -4.666 1.00 97.56 85 ALA A CA 1
ATOM 680 C C . ALA A 1 85 ? 18.639 16.470 -5.397 1.00 97.56 85 ALA A C 1
ATOM 682 O O . ALA A 1 85 ? 17.762 17.061 -4.767 1.00 97.56 85 ALA A O 1
ATOM 683 N N . LEU A 1 86 ? 18.547 16.251 -6.712 1.00 98.00 86 LEU A N 1
ATOM 684 C CA . LEU A 1 86 ? 17.425 16.717 -7.525 1.00 98.00 86 LEU A CA 1
ATOM 685 C C . LEU A 1 86 ? 16.125 15.976 -7.194 1.00 98.00 86 LEU A C 1
ATOM 687 O O . LEU A 1 86 ? 15.102 16.627 -6.986 1.00 98.00 86 LEU A O 1
ATOM 691 N N . SER A 1 87 ? 16.150 14.644 -7.088 1.00 97.19 87 SER A N 1
ATOM 692 C CA . SER A 1 87 ? 14.951 13.875 -6.727 1.00 97.19 87 SER A CA 1
ATOM 693 C C . SER A 1 87 ? 14.459 14.228 -5.321 1.00 97.19 87 SER A C 1
ATOM 695 O O . SER A 1 87 ? 13.260 14.420 -5.117 1.00 97.19 87 SER A O 1
ATOM 697 N N . ALA A 1 88 ? 15.376 14.414 -4.365 1.00 97.00 88 ALA A N 1
ATOM 698 C CA . ALA A 1 88 ? 15.040 14.874 -3.022 1.00 97.00 88 ALA A CA 1
ATOM 699 C C . ALA A 1 88 ? 14.419 16.279 -3.035 1.00 97.00 88 ALA A C 1
ATOM 701 O O . ALA A 1 88 ? 13.429 16.507 -2.346 1.00 97.00 88 ALA A O 1
ATOM 702 N N . ALA A 1 89 ? 14.954 17.209 -3.833 1.00 97.88 89 ALA A N 1
ATOM 703 C CA . ALA A 1 89 ? 14.400 18.556 -3.953 1.00 97.88 89 ALA A CA 1
ATOM 704 C C . ALA A 1 89 ? 12.980 18.549 -4.547 1.00 97.88 89 ALA A C 1
ATOM 706 O O . ALA A 1 89 ? 12.105 19.242 -4.030 1.00 97.88 89 ALA A O 1
ATOM 707 N N . ILE A 1 90 ? 12.731 17.729 -5.576 1.00 97.38 90 ILE A N 1
ATOM 708 C CA . ILE A 1 90 ? 11.408 17.573 -6.207 1.00 97.38 90 ILE A CA 1
ATOM 709 C C . ILE A 1 90 ? 10.382 17.024 -5.205 1.00 97.38 90 ILE A C 1
ATOM 711 O O . ILE A 1 90 ? 9.259 17.521 -5.124 1.00 97.38 90 ILE A O 1
ATOM 715 N N . CYS A 1 91 ? 10.766 16.022 -4.411 1.00 96.94 91 CYS A N 1
ATOM 716 C CA . CYS A 1 91 ? 9.873 15.374 -3.449 1.00 96.94 91 CYS A CA 1
ATOM 717 C C . CYS A 1 91 ? 9.832 16.054 -2.070 1.00 96.94 91 CYS A C 1
ATOM 719 O O . CYS A 1 91 ? 9.069 15.615 -1.211 1.00 96.94 91 CYS A O 1
ATOM 721 N N . LYS A 1 92 ? 10.615 17.118 -1.838 1.00 95.81 92 LYS A N 1
ATOM 722 C CA . LYS A 1 92 ? 10.803 17.722 -0.509 1.00 95.81 92 LYS A CA 1
ATOM 723 C C . LYS A 1 92 ? 9.487 18.103 0.163 1.00 95.81 92 LYS A C 1
ATOM 725 O O . LYS A 1 92 ? 9.245 17.701 1.294 1.00 95.81 92 LYS A O 1
ATOM 730 N N . ALA A 1 93 ? 8.617 18.825 -0.544 1.00 94.31 93 ALA A N 1
ATOM 731 C CA . ALA A 1 93 ? 7.345 19.275 0.019 1.00 94.31 93 ALA A CA 1
ATOM 732 C C . ALA A 1 93 ? 6.460 18.102 0.471 1.00 94.31 93 ALA A C 1
ATOM 734 O O . ALA A 1 93 ? 5.839 18.168 1.522 1.00 94.31 93 ALA A O 1
ATOM 735 N N . TRP A 1 94 ? 6.450 17.008 -0.290 1.00 93.44 94 TRP A N 1
ATOM 736 C CA . TRP A 1 94 ? 5.660 15.816 0.017 1.00 93.44 94 TRP A CA 1
ATOM 737 C C . TRP A 1 94 ? 6.171 15.029 1.226 1.00 93.44 94 TRP A C 1
ATOM 739 O O . TRP A 1 94 ? 5.394 14.320 1.863 1.00 93.44 94 TRP A O 1
ATOM 749 N N . ARG A 1 95 ? 7.471 15.134 1.525 1.00 92.31 95 ARG A N 1
ATOM 750 C CA . ARG A 1 95 ? 8.098 14.487 2.684 1.00 92.31 95 ARG A CA 1
ATOM 751 C C . ARG A 1 95 ? 8.049 15.337 3.944 1.00 92.31 95 ARG A C 1
ATOM 753 O O . ARG A 1 95 ? 7.890 14.795 5.028 1.00 92.31 95 ARG A O 1
ATOM 760 N N . ASP A 1 96 ? 8.202 16.647 3.798 1.00 92.50 96 ASP A N 1
ATOM 761 C CA . ASP A 1 96 ? 8.237 17.564 4.937 1.00 92.50 96 ASP A CA 1
ATOM 762 C C . ASP A 1 96 ? 6.837 17.932 5.440 1.00 92.50 96 ASP A C 1
ATOM 764 O O . ASP A 1 96 ? 6.694 18.424 6.559 1.00 92.50 96 ASP A O 1
ATOM 768 N N . PHE A 1 97 ? 5.805 17.761 4.610 1.00 93.12 97 PHE A N 1
ATOM 769 C CA . PHE A 1 97 ? 4.444 18.096 5.000 1.00 93.12 97 PHE A CA 1
ATOM 770 C C . PHE A 1 97 ? 3.915 17.108 6.046 1.00 93.12 97 PHE A C 1
ATOM 772 O O . PHE A 1 97 ? 3.858 15.900 5.824 1.00 93.12 97 PHE A O 1
ATOM 779 N N . GLU A 1 98 ? 3.481 17.641 7.185 1.00 91.38 98 GLU A N 1
ATOM 780 C CA . GLU A 1 98 ? 2.959 16.858 8.303 1.00 91.38 98 GLU A CA 1
ATOM 781 C C . GLU A 1 98 ? 1.479 16.499 8.069 1.00 91.38 98 GLU A C 1
ATOM 783 O O . GLU A 1 98 ? 0.565 17.212 8.494 1.00 91.38 98 GLU A O 1
ATOM 788 N N . PHE A 1 99 ? 1.234 15.392 7.361 1.00 93.44 99 PHE A N 1
ATOM 789 C CA . PHE A 1 99 ? -0.115 14.872 7.115 1.00 93.44 99 PHE A CA 1
ATOM 790 C C . PHE A 1 99 ? -0.756 14.317 8.395 1.00 93.44 99 PHE A C 1
ATOM 792 O O . PHE A 1 99 ? -0.116 13.626 9.187 1.00 93.44 99 PHE A O 1
ATOM 799 N N . GLY A 1 100 ? -2.049 14.582 8.595 1.00 95.88 100 GLY A N 1
ATOM 800 C CA . GLY A 1 100 ? -2.864 13.868 9.576 1.00 95.88 100 GLY A CA 1
ATOM 801 C C . GLY A 1 100 ? -2.713 14.285 11.039 1.00 95.88 100 GLY A C 1
ATOM 802 O O . GLY A 1 100 ? -3.595 13.977 11.839 1.00 95.88 100 GLY A O 1
ATOM 803 N N . VAL A 1 101 ? -1.675 15.030 11.429 1.00 96.31 101 VAL A N 1
ATOM 804 C CA . VAL A 1 101 ? -1.469 15.371 12.849 1.00 96.31 101 VAL A CA 1
ATOM 805 C C . VAL A 1 101 ? -2.531 16.337 13.372 1.00 96.31 101 VAL A C 1
ATOM 807 O O . VAL A 1 101 ? -3.099 16.125 14.447 1.00 96.31 101 VAL A O 1
ATOM 810 N N . ALA A 1 102 ? -2.846 17.392 12.620 1.00 96.94 102 ALA A N 1
ATOM 811 C CA . ALA A 1 102 ? -3.889 18.337 13.009 1.00 96.94 102 ALA A CA 1
ATOM 812 C C . ALA A 1 102 ? -5.282 17.679 13.136 1.00 96.94 102 ALA A C 1
ATOM 814 O O . ALA A 1 102 ? -5.927 17.887 14.172 1.00 96.94 102 ALA A O 1
ATOM 815 N N . PRO A 1 103 ? -5.775 16.887 12.160 1.00 97.94 103 PRO A N 1
ATOM 816 C CA . PRO A 1 103 ? -7.047 16.191 12.325 1.00 97.94 103 PRO A CA 1
ATOM 817 C C . PRO A 1 103 ? -7.000 15.079 13.379 1.00 97.94 103 PRO A C 1
ATOM 819 O O . PRO A 1 103 ? -7.979 14.953 14.111 1.00 97.94 103 PRO A O 1
ATOM 822 N N . LEU A 1 104 ? -5.883 14.361 13.565 1.00 98.62 104 LEU A N 1
ATOM 823 C CA . LEU A 1 104 ? -5.746 13.391 14.662 1.00 98.62 104 LEU A CA 1
ATOM 824 C C . LEU A 1 104 ? -5.933 14.060 16.030 1.00 98.62 104 LEU A C 1
ATOM 826 O O . LEU A 1 104 ? -6.715 13.584 16.849 1.00 98.62 104 LEU A O 1
ATOM 830 N N . ARG A 1 105 ? -5.282 15.205 16.278 1.00 98.62 105 ARG A N 1
ATOM 831 C CA . ARG A 1 105 ? -5.442 15.938 17.548 1.00 98.62 105 ARG A CA 1
ATOM 832 C C . ARG A 1 105 ? -6.893 16.358 17.787 1.00 98.62 105 ARG A C 1
ATOM 834 O O . ARG A 1 105 ? -7.381 16.279 18.913 1.00 98.62 105 ARG A O 1
ATOM 841 N N . ARG A 1 106 ? -7.594 16.794 16.733 1.00 98.62 106 ARG A N 1
ATOM 842 C CA . ARG A 1 106 ? -9.021 17.156 16.802 1.00 98.62 106 ARG A CA 1
ATOM 843 C C . ARG A 1 106 ? -9.900 15.940 17.083 1.00 98.62 106 ARG A C 1
ATOM 845 O O . ARG A 1 106 ? -10.812 16.047 17.898 1.00 98.62 106 ARG A O 1
ATOM 852 N N . LEU A 1 107 ? -9.599 14.810 16.448 1.00 98.88 107 LEU A N 1
ATOM 853 C CA . LEU A 1 107 ? -10.274 13.535 16.662 1.00 98.88 107 LEU A CA 1
ATOM 854 C C . LEU A 1 107 ? -10.123 13.084 18.115 1.00 98.88 107 LEU A C 1
ATOM 856 O O . LEU A 1 107 ? -11.119 12.863 18.792 1.00 98.88 107 LEU A O 1
ATOM 860 N N . GLN A 1 108 ? -8.896 13.044 18.631 1.00 98.88 108 GLN A N 1
ATOM 861 C CA . GLN A 1 108 ? -8.618 12.641 20.009 1.00 98.88 108 GLN A CA 1
ATOM 862 C C . GLN A 1 108 ? -9.264 13.569 21.042 1.00 98.88 108 GLN A C 1
ATOM 864 O O . GLN A 1 108 ? -9.755 13.096 22.063 1.00 98.88 108 GLN A O 1
ATOM 869 N N . ALA A 1 109 ? -9.292 14.882 20.787 1.00 98.81 109 ALA A N 1
ATOM 870 C CA . ALA A 1 109 ? -10.010 15.822 21.644 1.00 98.81 109 ALA A CA 1
ATOM 871 C C . ALA A 1 109 ? -11.519 15.522 21.664 1.00 98.81 109 ALA A C 1
ATOM 873 O O . ALA A 1 109 ? -12.095 15.394 22.737 1.00 98.81 109 ALA A O 1
ATOM 874 N N . ALA A 1 110 ? -12.139 15.324 20.498 1.00 98.75 110 ALA A N 1
ATOM 875 C CA . ALA A 1 110 ? -13.562 15.001 20.409 1.00 98.75 110 ALA A CA 1
ATOM 876 C C . ALA A 1 110 ? -13.915 13.645 21.049 1.00 98.75 110 ALA A C 1
ATOM 878 O O . ALA A 1 110 ? -14.941 13.536 21.714 1.00 98.75 110 ALA A O 1
ATOM 879 N N . ILE A 1 111 ? -13.043 12.638 20.910 1.00 98.81 111 ILE A N 1
ATOM 880 C CA . ILE A 1 111 ? -13.180 11.335 21.579 1.00 98.81 111 ILE A CA 1
ATOM 881 C C . ILE A 1 111 ? -13.183 11.507 23.105 1.00 98.81 111 ILE A C 1
ATOM 883 O O . ILE A 1 111 ? -14.031 10.931 23.783 1.00 98.81 111 ILE A O 1
ATOM 887 N N . ARG A 1 112 ? -12.268 12.317 23.658 1.00 98.75 112 ARG A N 1
ATOM 888 C CA . ARG A 1 112 ? -12.215 12.595 25.107 1.00 98.75 112 ARG A CA 1
ATOM 889 C C . ARG A 1 112 ? -13.429 13.383 25.599 1.00 98.75 112 ARG A C 1
ATOM 891 O O . ARG A 1 112 ? -13.886 13.133 26.708 1.00 98.75 112 ARG A O 1
ATOM 898 N N . ASP A 1 113 ? -13.953 14.285 24.771 1.00 98.31 113 ASP A N 1
ATOM 899 C CA . ASP A 1 113 ? -15.167 15.058 25.060 1.00 98.31 113 ASP A CA 1
ATOM 900 C C . ASP A 1 113 ? -16.453 14.206 24.958 1.00 98.31 113 ASP A C 1
ATOM 902 O O . ASP A 1 113 ? -17.524 14.668 25.347 1.00 98.31 113 ASP A O 1
ATOM 906 N N . GLY A 1 114 ? -16.380 12.984 24.410 1.00 98.31 114 GLY A N 1
ATOM 907 C CA . GLY A 1 114 ? -17.554 12.154 24.116 1.00 98.31 114 GLY A CA 1
ATOM 908 C C . GLY A 1 114 ? -18.413 12.684 22.959 1.00 98.31 114 GLY A C 1
ATOM 909 O O . GLY A 1 114 ? -19.565 12.278 22.806 1.00 98.31 114 GLY A O 1
ATOM 910 N N . ASP A 1 115 ? -17.878 13.589 22.135 1.00 98.56 115 ASP A N 1
ATOM 911 C CA . ASP A 1 115 ? -18.592 14.185 21.004 1.00 98.56 115 ASP A CA 1
ATOM 912 C C . ASP A 1 115 ? -18.365 13.359 19.731 1.00 98.56 115 ASP A C 1
ATOM 914 O O . ASP A 1 115 ? -17.455 13.613 18.934 1.00 98.56 115 ASP A O 1
ATOM 918 N N . ALA A 1 116 ? -19.216 12.349 19.538 1.00 98.31 116 ALA A N 1
ATOM 919 C CA . ALA A 1 116 ? -19.139 11.438 18.397 1.00 98.31 116 ALA A CA 1
ATOM 920 C C . ALA A 1 116 ? -19.281 12.153 17.039 1.00 98.31 116 ALA A C 1
ATOM 922 O O . ALA A 1 116 ? -18.656 11.745 16.058 1.00 98.31 116 ALA A O 1
ATOM 923 N N . SER A 1 117 ? -20.052 13.242 16.967 1.00 98.44 117 SER A N 1
ATOM 924 C CA . SER A 1 117 ? -20.236 14.014 15.732 1.00 98.44 117 SER A CA 1
ATOM 925 C C . SER A 1 117 ? -18.953 14.752 15.346 1.00 98.44 117 SER A C 1
ATOM 927 O O . SER A 1 117 ? -18.500 14.665 14.201 1.00 98.44 117 SER A O 1
ATOM 929 N N . ARG A 1 118 ? -18.315 15.438 16.306 1.00 98.56 118 ARG A N 1
ATOM 930 C CA . ARG A 1 118 ? -17.007 16.082 16.093 1.00 98.56 118 ARG A CA 1
ATOM 931 C C . ARG A 1 118 ? -15.913 15.055 15.810 1.00 98.56 118 ARG A C 1
ATOM 933 O O . ARG A 1 118 ? -15.055 15.324 14.968 1.00 98.56 118 ARG A O 1
ATOM 940 N N . ALA A 1 119 ? -15.945 13.899 16.474 1.00 98.81 119 ALA A N 1
ATOM 941 C CA . ALA A 1 119 ? -14.998 12.814 16.233 1.00 98.81 119 ALA A CA 1
ATOM 942 C C . ALA A 1 119 ? -15.125 12.287 14.796 1.00 98.81 119 ALA A C 1
ATOM 944 O O . ALA A 1 119 ? -14.133 12.262 14.074 1.00 98.81 119 ALA A O 1
ATOM 945 N N . SER A 1 120 ? -16.343 11.997 14.332 1.00 98.75 120 SER A N 1
ATOM 946 C CA . SER A 1 120 ? -16.597 11.529 12.960 1.00 98.75 120 SER A CA 1
ATOM 947 C C . SER A 1 120 ? -16.074 12.513 11.911 1.00 98.75 120 SER A C 1
ATOM 949 O O . SER A 1 120 ? -15.345 12.127 11.000 1.00 98.75 120 SER A O 1
ATOM 951 N N . ALA A 1 121 ? -16.351 13.812 12.076 1.00 98.56 121 ALA A N 1
ATOM 952 C CA . ALA A 1 121 ? -15.859 14.838 11.156 1.00 98.56 121 ALA A CA 1
ATOM 953 C C . ALA A 1 121 ? -14.320 14.941 11.137 1.00 98.56 121 ALA A C 1
ATOM 955 O O . ALA A 1 121 ? -13.714 15.161 10.086 1.00 98.56 121 ALA A O 1
ATOM 956 N N . ALA A 1 122 ? -13.669 14.788 12.293 1.00 98.75 122 ALA A N 1
ATOM 957 C CA . ALA A 1 122 ? -12.213 14.816 12.387 1.00 98.75 122 ALA A CA 1
ATOM 958 C C . ALA A 1 122 ? -11.558 13.546 11.814 1.00 98.75 122 ALA A C 1
ATOM 960 O O . ALA A 1 122 ? -10.526 13.653 11.149 1.00 98.75 122 ALA A O 1
ATOM 961 N N . LEU A 1 123 ? -12.164 12.370 12.018 1.00 98.81 123 LEU A N 1
ATOM 962 C CA . LEU A 1 123 ? -11.726 11.109 11.416 1.00 98.81 123 LEU A CA 1
ATOM 963 C C . LEU A 1 123 ? -11.823 11.162 9.887 1.00 98.81 123 LEU A C 1
ATOM 965 O O . LEU A 1 123 ? -10.875 10.789 9.197 1.00 98.81 123 LEU A O 1
ATOM 969 N N . GLU A 1 124 ? -12.924 11.694 9.359 1.00 98.38 124 GLU A N 1
ATOM 970 C CA . GLU A 1 124 ? -13.104 11.876 7.920 1.00 98.38 124 GLU A CA 1
ATOM 971 C C . GLU A 1 124 ? -12.035 12.799 7.331 1.00 98.38 124 GLU A C 1
ATOM 973 O O . GLU A 1 124 ? -11.430 12.500 6.301 1.00 98.38 124 GLU A O 1
ATOM 978 N N . ARG A 1 125 ? -11.730 13.901 8.025 1.00 98.25 125 ARG A N 1
ATOM 979 C CA . ARG A 1 125 ? -10.661 14.809 7.610 1.00 98.25 125 ARG A CA 1
ATOM 980 C C . ARG A 1 125 ? -9.292 14.128 7.607 1.00 98.25 125 ARG A C 1
ATOM 982 O O . ARG A 1 125 ? -8.538 14.330 6.658 1.00 98.25 125 ARG A O 1
ATOM 989 N N . LEU A 1 126 ? -8.979 13.347 8.642 1.00 98.56 126 LEU A N 1
ATOM 990 C CA . LEU A 1 126 ? -7.741 12.568 8.712 1.00 98.56 126 LEU A CA 1
ATOM 991 C C . LEU A 1 126 ? -7.638 11.614 7.518 1.00 98.56 126 LEU A C 1
ATOM 993 O O . LEU A 1 126 ? -6.621 11.591 6.836 1.00 98.56 126 LEU A O 1
ATOM 997 N N . TRP A 1 127 ? -8.702 10.870 7.227 1.00 98.56 127 TRP A N 1
ATOM 998 C CA . TRP A 1 127 ? -8.733 9.952 6.092 1.00 98.56 127 TRP A CA 1
ATOM 999 C C . TRP A 1 127 ? -8.562 10.667 4.743 1.00 98.56 127 TRP A C 1
ATOM 1001 O O . TRP A 1 127 ? -7.724 10.254 3.940 1.00 98.56 127 TRP A O 1
ATOM 1011 N N . LEU A 1 128 ? -9.280 11.769 4.499 1.00 97.69 128 LEU A N 1
ATOM 1012 C CA . LEU A 1 128 ? -9.178 12.531 3.246 1.00 97.69 128 LEU A CA 1
ATOM 1013 C C . LEU A 1 128 ? -7.784 13.128 3.010 1.00 97.69 128 LEU A C 1
ATOM 1015 O O . LEU A 1 128 ? -7.345 13.195 1.859 1.00 97.69 128 LEU A O 1
ATOM 1019 N N . GLU A 1 129 ? -7.079 13.525 4.076 1.00 97.25 129 GLU A N 1
ATOM 1020 C CA . GLU A 1 129 ? -5.702 14.032 3.987 1.00 97.25 129 GLU A CA 1
ATOM 1021 C C . GLU A 1 129 ? -4.711 12.995 3.449 1.00 97.25 129 GLU A C 1
ATOM 1023 O O . GLU A 1 129 ? -3.702 13.390 2.874 1.00 97.25 129 GLU A O 1
ATOM 1028 N N . PHE A 1 130 ? -5.017 11.699 3.552 1.00 97.94 130 PHE A N 1
ATOM 1029 C CA . PHE A 1 130 ? -4.210 10.634 2.953 1.00 97.94 130 PHE A CA 1
ATOM 1030 C C . PHE A 1 130 ? -4.814 10.074 1.669 1.00 97.94 130 PHE A C 1
ATOM 1032 O O . PHE A 1 130 ? -4.075 9.817 0.722 1.00 97.94 130 PHE A O 1
ATOM 1039 N N . LYS A 1 131 ? -6.140 9.917 1.585 1.00 97.88 131 LYS A N 1
ATOM 1040 C CA . LYS A 1 131 ? -6.799 9.330 0.408 1.00 97.88 131 LYS A CA 1
ATOM 1041 C C . LYS A 1 131 ? -6.536 10.107 -0.870 1.00 97.88 131 LYS A C 1
ATOM 1043 O O . LYS A 1 131 ? -6.188 9.513 -1.890 1.00 97.88 131 LYS A O 1
ATOM 1048 N N . ILE A 1 132 ? -6.712 11.425 -0.824 1.00 95.31 132 ILE A N 1
ATOM 1049 C CA . ILE A 1 132 ? -6.587 12.254 -2.024 1.00 95.31 132 ILE A CA 1
ATOM 1050 C C . ILE A 1 132 ? -5.146 12.216 -2.553 1.00 95.31 132 ILE A C 1
ATOM 1052 O O . ILE A 1 132 ? -4.970 11.894 -3.732 1.00 95.31 132 ILE A O 1
ATOM 1056 N N . PRO A 1 133 ? -4.108 12.484 -1.734 1.00 96.31 133 PRO A N 1
ATOM 1057 C CA . PRO A 1 133 ? -2.744 12.465 -2.240 1.00 96.31 133 PRO A CA 1
ATOM 1058 C C . PRO A 1 133 ? -2.282 11.049 -2.606 1.00 96.31 133 PRO A C 1
ATOM 1060 O O . PRO A 1 133 ? -1.622 10.891 -3.627 1.00 96.31 133 PRO A O 1
ATOM 1063 N N . HIS A 1 134 ? -2.697 10.016 -1.862 1.00 97.75 134 HIS A N 1
ATOM 1064 C CA . HIS A 1 134 ? -2.418 8.615 -2.194 1.00 97.75 134 HIS A CA 1
ATOM 1065 C C . HIS A 1 134 ? -2.831 8.266 -3.631 1.00 97.75 134 HIS A C 1
ATOM 1067 O O . HIS A 1 134 ? -2.032 7.729 -4.397 1.00 97.75 134 HIS A O 1
ATOM 1073 N N . ASP A 1 135 ? -4.060 8.602 -4.029 1.00 97.31 135 ASP A N 1
ATOM 1074 C CA . ASP A 1 135 ? -4.556 8.294 -5.374 1.00 97.31 135 ASP A CA 1
ATOM 1075 C C . ASP A 1 135 ? -3.757 9.009 -6.473 1.00 97.31 135 ASP A C 1
ATOM 1077 O O . ASP A 1 135 ? -3.489 8.431 -7.529 1.00 97.31 135 ASP A O 1
ATOM 1081 N N . VAL A 1 136 ? -3.347 10.256 -6.217 1.00 96.75 136 VAL A N 1
ATOM 1082 C CA . VAL A 1 136 ? -2.489 11.020 -7.132 1.00 96.75 136 VAL A CA 1
ATOM 1083 C C . VAL A 1 136 ? -1.104 10.383 -7.234 1.00 96.75 136 VAL A C 1
ATOM 1085 O O . VAL A 1 136 ? -0.586 10.251 -8.340 1.00 96.75 136 VAL A O 1
ATOM 1088 N N . LEU A 1 137 ? -0.522 9.941 -6.116 1.00 97.50 137 LEU A N 1
ATOM 1089 C CA . LEU A 1 137 ? 0.785 9.280 -6.090 1.00 97.50 137 LEU A CA 1
ATOM 1090 C C . LEU A 1 137 ? 0.780 7.967 -6.878 1.00 97.50 137 LEU A C 1
ATOM 1092 O O . LEU A 1 137 ? 1.693 7.724 -7.663 1.00 97.50 137 LEU A O 1
ATOM 1096 N N . VAL A 1 138 ? -0.265 7.148 -6.730 1.00 98.19 138 VAL A N 1
ATOM 1097 C CA . VAL A 1 138 ? -0.422 5.898 -7.493 1.00 98.19 138 VAL A CA 1
ATOM 1098 C C . VAL A 1 138 ? -0.471 6.176 -8.997 1.00 98.19 138 VAL A C 1
ATOM 1100 O O . VAL A 1 138 ? 0.236 5.526 -9.768 1.00 98.19 138 VAL A O 1
ATOM 1103 N N . ALA A 1 139 ? -1.269 7.161 -9.422 1.00 98.19 139 ALA A N 1
ATOM 1104 C CA . ALA A 1 139 ? -1.343 7.557 -10.826 1.00 98.19 139 ALA A CA 1
ATOM 1105 C C . ALA A 1 139 ? -0.007 8.126 -11.332 1.00 98.19 139 ALA A C 1
ATOM 1107 O O . ALA A 1 139 ? 0.440 7.773 -12.421 1.00 98.19 139 ALA A O 1
ATOM 1108 N N . TRP A 1 140 ? 0.671 8.951 -10.530 1.00 98.12 140 TRP A N 1
ATOM 1109 C CA . TRP A 1 140 ? 1.966 9.526 -10.888 1.00 98.12 140 TRP A CA 1
ATOM 1110 C C . TRP A 1 140 ? 3.038 8.453 -11.080 1.00 98.12 140 TRP A C 1
ATOM 1112 O O . TRP A 1 140 ? 3.752 8.475 -12.081 1.00 98.12 140 TRP A O 1
ATOM 1122 N N . ILE A 1 141 ? 3.110 7.473 -10.176 1.00 98.44 141 ILE A N 1
ATOM 1123 C CA . ILE A 1 141 ? 4.012 6.327 -10.311 1.00 98.44 141 ILE A CA 1
ATOM 1124 C C . ILE A 1 141 ? 3.700 5.550 -11.592 1.00 98.44 141 ILE A C 1
ATOM 1126 O O . ILE A 1 141 ? 4.620 5.257 -12.354 1.00 98.44 141 ILE A O 1
ATOM 1130 N N . ASN A 1 142 ? 2.422 5.277 -11.878 1.00 98.56 142 ASN A N 1
ATOM 1131 C CA . ASN A 1 142 ? 2.035 4.618 -13.126 1.00 98.56 142 ASN A CA 1
ATOM 1132 C C . ASN A 1 142 ? 2.538 5.381 -14.360 1.00 98.56 142 ASN A C 1
ATOM 1134 O O . ASN A 1 142 ? 3.094 4.768 -15.266 1.00 98.56 142 ASN A O 1
ATOM 1138 N N . GLU A 1 143 ? 2.386 6.708 -14.385 1.00 98.69 143 GLU A N 1
ATOM 1139 C CA . GLU A 1 143 ? 2.812 7.531 -15.521 1.00 98.69 143 GLU A CA 1
ATOM 1140 C C . GLU A 1 143 ? 4.330 7.664 -15.651 1.00 98.69 143 GLU A C 1
ATOM 1142 O O . GLU A 1 143 ? 4.847 7.710 -16.768 1.00 98.69 143 GLU A O 1
ATOM 1147 N N . MET A 1 144 ? 5.073 7.677 -14.544 1.00 98.44 144 MET A N 1
ATOM 1148 C CA . MET A 1 144 ? 6.534 7.637 -14.615 1.00 98.44 144 MET A CA 1
ATOM 1149 C C . MET A 1 144 ? 7.009 6.308 -15.203 1.00 98.44 144 MET A C 1
ATOM 1151 O O . MET A 1 144 ? 7.821 6.308 -16.125 1.00 98.44 144 MET A O 1
ATOM 1155 N N . LEU A 1 145 ? 6.451 5.181 -14.754 1.00 98.56 145 LEU A N 1
ATOM 1156 C CA . LEU A 1 145 ? 6.763 3.871 -15.331 1.00 98.56 145 LEU A CA 1
ATOM 1157 C C . LEU A 1 145 ? 6.312 3.778 -16.801 1.00 98.56 145 LEU A C 1
ATOM 1159 O O . LEU A 1 145 ? 7.049 3.265 -17.640 1.00 98.56 145 LEU A O 1
ATOM 1163 N N . ASN A 1 146 ? 5.157 4.355 -17.147 1.00 98.50 146 ASN A N 1
ATOM 1164 C CA . ASN A 1 146 ? 4.703 4.487 -18.533 1.00 98.50 146 ASN A CA 1
ATOM 1165 C C . ASN A 1 146 ? 5.725 5.239 -19.388 1.00 98.50 146 ASN A C 1
ATOM 1167 O O . ASN A 1 146 ? 6.113 4.767 -20.455 1.00 98.50 146 ASN A O 1
ATOM 1171 N N . TYR A 1 147 ? 6.230 6.371 -18.901 1.00 98.25 147 TYR A N 1
ATOM 1172 C CA . TYR A 1 147 ? 7.289 7.106 -19.578 1.00 98.25 147 TYR A CA 1
ATOM 1173 C C . TYR A 1 147 ? 8.546 6.246 -19.791 1.00 98.25 147 TYR A C 1
ATOM 1175 O O . TYR A 1 147 ? 9.083 6.242 -20.899 1.00 98.25 147 TYR A O 1
ATOM 1183 N N . LEU A 1 148 ? 8.979 5.460 -18.794 1.00 97.75 148 LEU A N 1
ATOM 1184 C CA . LEU A 1 148 ? 10.112 4.537 -18.958 1.00 97.75 148 LEU A CA 1
ATOM 1185 C C . LEU A 1 148 ? 9.856 3.507 -20.070 1.00 97.75 148 LEU A C 1
ATOM 1187 O O . LEU A 1 148 ? 10.762 3.234 -20.864 1.00 97.75 148 LEU A O 1
ATOM 1191 N N . SER A 1 149 ? 8.628 2.982 -20.135 1.00 97.94 149 SER A N 1
ATOM 1192 C CA . SER A 1 149 ? 8.223 1.934 -21.079 1.00 97.94 149 SER A CA 1
ATOM 1193 C C . SER A 1 149 ? 8.243 2.369 -22.546 1.00 97.94 149 SER A C 1
ATOM 1195 O O . SER A 1 149 ? 8.412 1.529 -23.426 1.00 97.94 149 SER A O 1
ATOM 1197 N N . LYS A 1 150 ? 8.126 3.678 -22.827 1.00 96.94 150 LYS A N 1
ATOM 1198 C CA . LYS A 1 150 ? 8.079 4.221 -24.200 1.00 96.94 150 LYS A CA 1
ATOM 1199 C C . LYS A 1 150 ? 9.345 3.938 -25.005 1.00 96.94 150 LYS A C 1
ATOM 1201 O O . LYS A 1 150 ? 9.268 3.842 -26.226 1.00 96.94 150 LYS A O 1
ATOM 1206 N N . THR A 1 151 ? 10.485 3.809 -24.331 1.00 95.38 151 THR A N 1
ATOM 1207 C CA . THR A 1 151 ? 11.741 3.387 -24.964 1.00 95.38 151 THR A CA 1
ATOM 1208 C C . THR A 1 151 ? 11.849 1.866 -24.986 1.00 95.38 151 THR A C 1
ATOM 1210 O O . THR A 1 151 ? 12.145 1.280 -26.022 1.00 95.38 151 THR A O 1
ATOM 1213 N N . THR A 1 152 ? 11.631 1.228 -23.835 1.00 96.62 152 THR A N 1
ATOM 1214 C CA . THR A 1 152 ? 11.572 -0.230 -23.691 1.00 96.62 152 THR A CA 1
ATOM 1215 C C . THR A 1 152 ? 10.916 -0.589 -22.363 1.00 96.62 152 THR A C 1
ATOM 1217 O O . THR A 1 152 ? 11.156 0.059 -21.342 1.00 96.62 152 THR A O 1
ATOM 1220 N N . GLU A 1 153 ? 10.122 -1.657 -22.360 1.00 97.75 153 GLU A N 1
ATOM 1221 C CA . GLU A 1 153 ? 9.472 -2.188 -21.158 1.00 97.75 153 GLU A CA 1
ATOM 1222 C C . GLU A 1 153 ? 10.489 -2.698 -20.126 1.00 97.75 153 GLU A C 1
ATOM 1224 O O . GLU A 1 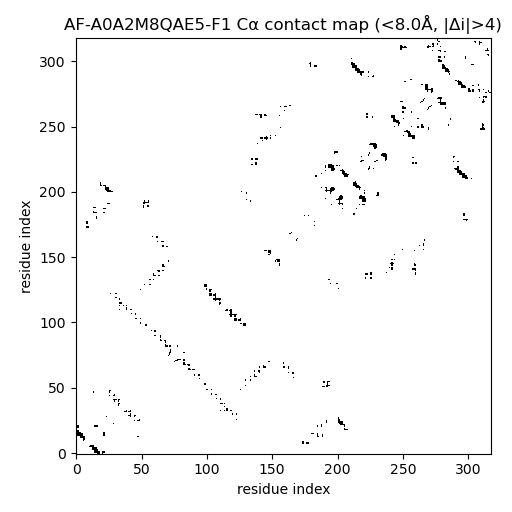153 ? 10.219 -2.658 -18.928 1.00 97.75 153 GLU A O 1
ATOM 1229 N N . GLN A 1 154 ? 11.701 -3.068 -20.560 1.00 97.12 154 GLN A N 1
ATOM 1230 C CA . GLN A 1 154 ? 12.790 -3.472 -19.666 1.00 97.12 154 GLN A CA 1
ATOM 1231 C C . GLN A 1 154 ? 13.163 -2.370 -18.665 1.00 97.12 154 GLN A C 1
ATOM 1233 O O . GLN A 1 154 ? 13.466 -2.664 -17.513 1.00 97.12 154 GLN A O 1
ATOM 1238 N N . HIS A 1 155 ? 13.059 -1.094 -19.048 1.00 97.25 155 HIS A N 1
ATOM 1239 C CA . HIS A 1 155 ? 13.343 0.006 -18.125 1.00 97.25 155 HIS A CA 1
ATOM 1240 C C . HIS A 1 155 ? 12.364 0.073 -16.947 1.00 97.25 155 HIS A C 1
ATOM 1242 O O . HIS A 1 155 ? 12.722 0.594 -15.892 1.00 97.25 155 HIS A O 1
ATOM 1248 N N . VAL A 1 156 ? 11.136 -0.433 -17.113 1.00 97.81 156 VAL A N 1
ATOM 1249 C CA . VAL A 1 156 ? 10.181 -0.554 -16.004 1.00 97.81 156 VAL A CA 1
ATOM 1250 C C . VAL A 1 156 ? 10.693 -1.581 -15.001 1.00 97.81 156 VAL A C 1
ATOM 1252 O O . VAL A 1 156 ? 10.738 -1.292 -13.805 1.00 97.81 156 VAL A O 1
ATOM 1255 N N . LEU A 1 157 ? 11.126 -2.750 -15.484 1.00 96.62 157 LEU A N 1
ATOM 1256 C CA . LEU A 1 157 ? 11.717 -3.783 -14.638 1.00 96.62 157 LEU A CA 1
ATOM 1257 C C . LEU A 1 157 ? 12.973 -3.258 -13.929 1.00 96.62 157 LEU A C 1
ATOM 1259 O O . LEU A 1 157 ? 13.059 -3.374 -12.710 1.00 96.62 157 LEU A O 1
ATOM 1263 N N . ASP A 1 158 ? 13.902 -2.636 -14.656 1.00 96.44 158 ASP A N 1
ATOM 1264 C CA . ASP A 1 158 ? 15.155 -2.118 -14.093 1.00 96.44 158 ASP A CA 1
ATOM 1265 C C . ASP A 1 158 ? 14.901 -1.090 -12.985 1.00 96.44 158 ASP A C 1
ATOM 1267 O O . ASP A 1 158 ? 15.484 -1.183 -11.904 1.00 96.44 158 ASP A O 1
ATOM 1271 N N . SER A 1 159 ? 13.970 -0.156 -13.211 1.00 96.38 159 SER A N 1
ATOM 1272 C CA . SER A 1 159 ? 13.581 0.826 -12.198 1.00 96.38 159 SER A CA 1
ATOM 1273 C C . SER A 1 159 ? 12.996 0.150 -10.957 1.00 96.38 159 SER A C 1
ATOM 1275 O O . SER A 1 159 ? 13.419 0.434 -9.835 1.00 96.38 159 SER A O 1
ATOM 1277 N N . ILE A 1 160 ? 12.065 -0.792 -11.125 1.00 95.19 160 ILE A N 1
ATOM 1278 C CA . ILE A 1 160 ? 11.462 -1.506 -9.992 1.00 95.19 160 ILE A CA 1
ATOM 1279 C C . ILE A 1 160 ? 12.517 -2.320 -9.228 1.00 95.19 160 ILE A C 1
ATOM 1281 O O . ILE A 1 160 ? 12.501 -2.325 -8.001 1.00 95.19 160 ILE A O 1
ATOM 1285 N N . LEU A 1 161 ? 13.461 -2.968 -9.913 1.00 93.00 161 LEU A N 1
ATOM 1286 C CA . LEU A 1 161 ? 14.540 -3.718 -9.265 1.00 93.00 161 LEU A CA 1
ATOM 1287 C C . LEU A 1 161 ? 15.514 -2.818 -8.504 1.00 93.00 161 LEU A C 1
ATOM 1289 O O . LEU A 1 161 ? 15.919 -3.179 -7.398 1.00 93.00 161 LEU A O 1
ATOM 1293 N N . GLU A 1 162 ? 15.866 -1.656 -9.055 1.00 89.12 162 GLU A N 1
ATOM 1294 C CA . GLU A 1 162 ? 16.731 -0.691 -8.373 1.00 89.12 162 GLU A CA 1
ATOM 1295 C C . GLU A 1 162 ? 16.042 -0.112 -7.129 1.00 89.12 162 GLU A C 1
ATOM 1297 O O . GLU A 1 162 ? 16.639 -0.039 -6.056 1.00 89.12 162 GLU A O 1
ATOM 1302 N N . THR A 1 163 ? 14.762 0.241 -7.254 1.00 85.50 163 THR A N 1
ATOM 1303 C CA . THR A 1 163 ? 13.950 0.791 -6.155 1.00 85.50 163 THR A CA 1
ATOM 1304 C C . THR A 1 163 ? 13.512 -0.268 -5.130 1.00 85.50 163 THR A C 1
ATOM 1306 O O . THR A 1 163 ? 13.101 0.063 -4.021 1.00 85.50 163 THR A O 1
ATOM 1309 N N . HIS A 1 164 ? 13.610 -1.565 -5.445 1.00 80.81 164 HIS A N 1
ATOM 1310 C CA . HIS A 1 164 ? 13.090 -2.629 -4.581 1.00 80.81 164 HIS A CA 1
ATOM 1311 C C . HIS A 1 164 ? 13.706 -2.597 -3.177 1.00 80.81 164 HIS A C 1
ATOM 1313 O O . HIS A 1 164 ? 12.996 -2.762 -2.184 1.00 80.81 164 HIS A O 1
ATOM 1319 N N . GLN A 1 165 ? 15.025 -2.405 -3.077 1.00 70.56 165 GLN A N 1
ATOM 1320 C CA . GLN A 1 165 ? 15.716 -2.458 -1.788 1.00 70.56 165 GLN A CA 1
ATOM 1321 C C . GLN A 1 165 ? 15.334 -1.286 -0.876 1.00 70.56 165 GLN A C 1
ATOM 1323 O O . GLN A 1 165 ? 15.173 -1.501 0.323 1.00 70.56 165 GLN A O 1
ATOM 1328 N N . SER A 1 166 ? 15.158 -0.081 -1.422 1.00 67.44 166 SER A N 1
ATOM 1329 C CA . SER A 1 166 ? 14.802 1.112 -0.644 1.00 67.44 166 SER A CA 1
ATOM 1330 C C . SER A 1 166 ? 13.357 1.093 -0.143 1.00 67.44 166 SER A C 1
ATOM 1332 O O . SER A 1 166 ? 13.054 1.730 0.862 1.00 67.44 166 SER A O 1
ATOM 1334 N N . ILE A 1 167 ? 12.471 0.345 -0.806 1.00 66.62 167 ILE A N 1
ATOM 1335 C CA . ILE A 1 167 ? 11.046 0.277 -0.457 1.00 66.62 167 ILE A CA 1
ATOM 1336 C C . ILE A 1 167 ? 10.724 -0.945 0.409 1.00 66.62 167 ILE A C 1
ATOM 1338 O O . ILE A 1 167 ? 9.969 -0.856 1.379 1.00 66.62 167 ILE A O 1
ATOM 1342 N N . TRP A 1 168 ? 11.271 -2.106 0.049 1.00 68.00 168 TRP A N 1
ATOM 1343 C CA . TRP A 1 168 ? 10.874 -3.393 0.623 1.00 68.00 168 TRP A CA 1
ATOM 1344 C C . TRP A 1 168 ? 11.939 -4.024 1.514 1.00 68.00 168 TRP A C 1
ATOM 1346 O O . TRP A 1 168 ? 11.604 -4.925 2.283 1.00 68.00 168 TRP A O 1
ATOM 1356 N N . GLY A 1 169 ? 13.189 -3.553 1.435 1.00 70.38 169 GLY A N 1
ATOM 1357 C CA . GLY A 1 169 ? 14.324 -4.108 2.169 1.00 70.38 169 GLY A CA 1
ATOM 1358 C C . GLY A 1 169 ? 14.062 -4.172 3.669 1.00 70.38 169 GLY A C 1
ATOM 1359 O O . GLY A 1 169 ? 13.943 -5.263 4.219 1.00 70.38 169 GLY A O 1
ATOM 1360 N N . ASP A 1 170 ? 13.887 -3.017 4.309 1.00 71.31 170 ASP A N 1
ATOM 1361 C CA . ASP A 1 170 ? 13.687 -2.948 5.761 1.00 71.31 170 ASP A CA 1
ATOM 1362 C C . ASP A 1 170 ? 12.329 -3.524 6.185 1.00 71.31 170 ASP A C 1
ATOM 1364 O O . ASP A 1 170 ? 12.233 -4.227 7.191 1.00 71.31 170 ASP A O 1
ATOM 1368 N N . ARG A 1 171 ? 11.271 -3.294 5.391 1.00 72.88 171 ARG A N 1
ATOM 1369 C CA . ARG A 1 171 ? 9.912 -3.769 5.709 1.00 72.88 171 ARG A CA 1
ATOM 1370 C C . ARG A 1 171 ? 9.820 -5.297 5.766 1.00 72.88 171 ARG A C 1
ATOM 1372 O O . ARG A 1 171 ? 9.035 -5.815 6.558 1.00 72.88 171 ARG A O 1
ATOM 1379 N N . TYR A 1 172 ? 10.582 -6.007 4.932 1.00 79.38 172 TYR A N 1
ATOM 1380 C CA . TYR A 1 172 ? 10.587 -7.474 4.871 1.00 79.38 172 TYR A CA 1
ATOM 1381 C C . TYR A 1 172 ? 11.893 -8.107 5.350 1.00 79.38 172 TYR A C 1
ATOM 1383 O O . TYR A 1 172 ? 12.060 -9.318 5.210 1.00 79.38 172 TYR A O 1
ATOM 1391 N N . ALA A 1 173 ? 12.779 -7.332 5.981 1.00 80.88 173 ALA A N 1
ATOM 1392 C CA . ALA A 1 173 ? 14.048 -7.824 6.513 1.00 80.88 173 ALA A CA 1
ATOM 1393 C C . ALA A 1 173 ? 13.861 -9.004 7.480 1.00 80.88 173 ALA A C 1
ATOM 1395 O O . ALA A 1 173 ? 14.656 -9.941 7.489 1.00 80.88 173 ALA A O 1
ATOM 1396 N N . THR A 1 174 ? 12.782 -8.982 8.265 1.00 86.25 174 THR A N 1
ATOM 1397 C CA . THR A 1 174 ? 12.453 -10.020 9.249 1.00 86.25 174 THR A CA 1
ATOM 1398 C C . THR A 1 174 ? 11.359 -10.981 8.779 1.00 86.25 174 THR A C 1
ATOM 1400 O O . THR A 1 174 ? 10.897 -11.800 9.570 1.00 86.25 174 THR A O 1
ATOM 1403 N N . TRP A 1 175 ? 10.965 -10.945 7.496 1.00 88.38 175 TRP A N 1
ATOM 1404 C CA . TRP A 1 175 ? 9.885 -11.784 6.953 1.00 88.38 175 TRP A CA 1
ATOM 1405 C C . TRP A 1 175 ? 10.091 -13.272 7.238 1.00 88.38 175 TRP A C 1
ATOM 1407 O O . TRP A 1 175 ? 9.171 -13.954 7.682 1.00 88.38 175 TRP A O 1
ATOM 1417 N N . ASP A 1 176 ? 11.309 -13.773 7.040 1.00 88.19 176 ASP A N 1
ATOM 1418 C CA . ASP A 1 176 ? 11.621 -15.199 7.195 1.00 88.19 176 ASP A CA 1
ATOM 1419 C C . ASP A 1 176 ? 11.599 -15.651 8.669 1.00 88.19 176 ASP A C 1
ATOM 1421 O O . ASP A 1 176 ? 11.545 -16.842 8.958 1.00 88.19 176 ASP A O 1
ATOM 1425 N N . GLN A 1 177 ? 11.587 -14.701 9.610 1.00 91.94 177 GLN A N 1
ATOM 1426 C CA . GLN A 1 177 ? 11.476 -14.945 11.051 1.00 91.94 177 GLN A CA 1
ATOM 1427 C C . GLN A 1 177 ? 10.019 -14.873 11.539 1.00 91.94 177 GLN A C 1
ATOM 1429 O O . GLN A 1 177 ? 9.729 -15.225 12.683 1.00 91.94 177 GLN A O 1
ATOM 1434 N N . MET A 1 178 ? 9.096 -14.381 10.706 1.00 94.62 178 MET A N 1
ATOM 1435 C CA . MET A 1 178 ? 7.686 -14.220 11.056 1.00 94.62 178 MET A CA 1
ATOM 1436 C C . MET A 1 178 ? 6.913 -15.531 10.924 1.00 94.62 178 MET A C 1
ATOM 1438 O O . MET A 1 178 ? 7.072 -16.293 9.970 1.00 94.62 178 MET A O 1
ATOM 1442 N N . THR A 1 179 ? 5.990 -15.739 11.854 1.00 96.19 179 THR A N 1
ATOM 1443 C CA . THR A 1 179 ? 4.920 -16.726 11.731 1.00 96.19 179 THR A CA 1
ATOM 1444 C C . THR A 1 179 ? 4.015 -16.379 10.541 1.00 96.19 179 THR A C 1
ATOM 1446 O O . THR A 1 179 ? 3.911 -15.209 10.152 1.00 96.19 179 THR A O 1
ATOM 1449 N N . PRO A 1 180 ? 3.288 -17.360 9.981 1.00 96.19 180 PRO A N 1
ATOM 1450 C CA . PRO A 1 180 ? 2.303 -17.097 8.934 1.00 96.19 180 PRO A CA 1
ATOM 1451 C C . PRO A 1 180 ? 1.273 -16.027 9.319 1.00 96.19 180 PRO A C 1
ATOM 1453 O O . PRO A 1 180 ? 0.916 -15.196 8.488 1.00 96.19 180 PRO A O 1
ATOM 1456 N N . TRP A 1 181 ? 0.838 -15.993 10.583 1.00 97.31 181 TRP A N 1
ATOM 1457 C CA . TRP A 1 181 ? -0.135 -15.001 11.040 1.00 97.31 181 TRP A CA 1
ATOM 1458 C C . TRP A 1 181 ? 0.439 -13.580 11.093 1.00 97.31 181 TRP A C 1
ATOM 1460 O O . TRP A 1 181 ? -0.206 -12.639 10.640 1.00 97.31 181 TRP A O 1
ATOM 1470 N N . GLU A 1 182 ? 1.686 -13.409 11.541 1.00 97.06 182 GLU A N 1
ATOM 1471 C CA . GLU A 1 182 ? 2.367 -12.104 11.496 1.00 97.06 182 GLU A CA 1
ATOM 1472 C C . GLU A 1 182 ? 2.542 -11.598 10.053 1.00 97.06 182 GLU A C 1
ATOM 1474 O O . GLU A 1 182 ? 2.356 -10.410 9.781 1.00 97.06 182 GLU A O 1
ATOM 1479 N N . LYS A 1 183 ? 2.827 -12.499 9.102 1.00 96.44 183 LYS A N 1
ATOM 1480 C CA . LYS A 1 183 ? 2.897 -12.173 7.665 1.00 96.44 183 LYS A CA 1
ATOM 1481 C C . LYS A 1 183 ? 1.547 -11.698 7.118 1.00 96.44 183 LYS A C 1
ATOM 1483 O O . LYS A 1 183 ? 1.505 -10.752 6.321 1.00 96.44 183 LYS A O 1
ATOM 1488 N N . VAL A 1 184 ? 0.445 -12.319 7.552 1.00 97.62 184 VAL A N 1
ATOM 1489 C CA . VAL A 1 184 ? -0.921 -11.860 7.244 1.00 97.62 184 VAL A CA 1
ATOM 1490 C C . VAL A 1 184 ? -1.153 -10.475 7.840 1.00 97.62 184 VAL A C 1
ATOM 1492 O O . VAL A 1 184 ? -1.493 -9.562 7.092 1.00 97.62 184 VAL A O 1
ATOM 1495 N N . ALA A 1 185 ? -0.896 -10.281 9.135 1.00 97.62 185 ALA A N 1
ATOM 1496 C CA . ALA A 1 185 ? -1.090 -9.001 9.815 1.00 97.62 185 ALA A CA 1
ATOM 1497 C C . ALA A 1 185 ? -0.322 -7.852 9.139 1.00 97.62 185 ALA A C 1
ATOM 1499 O O . ALA A 1 185 ? -0.908 -6.814 8.824 1.00 97.62 185 ALA A O 1
ATOM 1500 N N . LEU A 1 186 ? 0.959 -8.059 8.811 1.00 96.38 186 LEU A N 1
ATOM 1501 C CA . LEU A 1 186 ? 1.791 -7.074 8.110 1.00 96.38 186 LEU A CA 1
ATOM 1502 C C . LEU A 1 186 ? 1.289 -6.770 6.690 1.00 96.38 186 LEU A C 1
ATOM 1504 O O . LEU A 1 186 ? 1.412 -5.638 6.201 1.00 96.38 186 LEU A O 1
ATOM 1508 N N . THR A 1 187 ? 0.746 -7.782 6.009 1.00 95.88 187 THR A N 1
ATOM 1509 C CA . THR A 1 187 ? 0.144 -7.626 4.680 1.00 95.88 187 THR A CA 1
ATOM 1510 C C . THR A 1 187 ? -1.136 -6.805 4.764 1.00 95.88 187 THR A C 1
ATOM 1512 O O . THR A 1 187 ? -1.283 -5.833 4.025 1.00 95.88 187 THR A O 1
ATOM 1515 N N . VAL A 1 188 ? -2.032 -7.156 5.684 1.00 97.62 188 VAL A N 1
ATOM 1516 C CA . VAL A 1 188 ? -3.308 -6.466 5.873 1.00 97.62 188 VAL A CA 1
ATOM 1517 C C . VAL A 1 188 ? -3.091 -5.020 6.316 1.00 97.62 188 VAL A C 1
ATOM 1519 O O . VAL A 1 188 ? -3.734 -4.134 5.767 1.00 97.62 188 VAL A O 1
ATOM 1522 N N . GLU A 1 189 ? -2.150 -4.749 7.224 1.00 97.62 189 GLU A N 1
ATOM 1523 C CA . GLU A 1 189 ? -1.786 -3.382 7.625 1.00 97.62 189 GLU A CA 1
ATOM 1524 C C . GLU A 1 189 ? -1.378 -2.522 6.420 1.00 97.62 189 GLU A C 1
ATOM 1526 O O . GLU A 1 189 ? -1.860 -1.402 6.248 1.00 97.62 189 GLU A O 1
ATOM 1531 N N . GLY A 1 190 ? -0.527 -3.064 5.541 1.00 95.62 19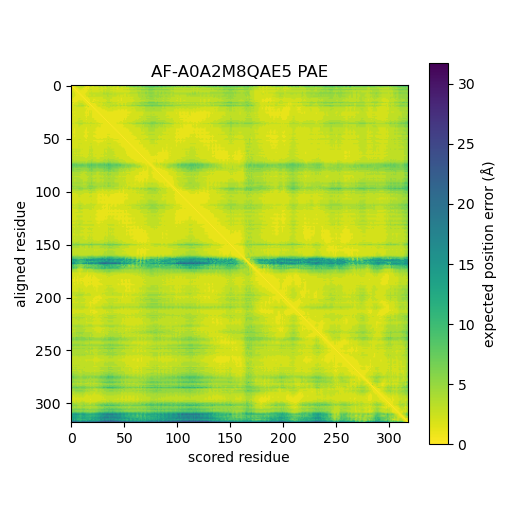0 GLY A N 1
ATOM 1532 C CA . GLY A 1 190 ? -0.135 -2.352 4.326 1.00 95.62 190 GLY A CA 1
ATOM 1533 C C . GLY A 1 190 ? -1.322 -2.084 3.402 1.00 95.62 190 GLY A C 1
ATOM 1534 O O . GLY A 1 190 ? -1.466 -0.998 2.851 1.00 95.62 190 GLY A O 1
ATOM 1535 N N . MET A 1 191 ? -2.223 -3.053 3.265 1.00 96.56 191 MET A N 1
ATOM 1536 C CA . MET A 1 191 ? -3.378 -2.926 2.376 1.00 96.56 191 MET A CA 1
ATOM 1537 C C . MET A 1 191 ? -4.494 -2.045 2.953 1.00 96.56 191 MET A C 1
ATOM 1539 O O . MET A 1 191 ? -5.214 -1.412 2.173 1.00 96.56 191 MET A O 1
ATOM 1543 N N . ARG A 1 192 ? -4.574 -1.927 4.288 1.00 96.88 192 ARG A N 1
ATOM 1544 C CA . ARG A 1 192 ? -5.368 -0.920 5.005 1.00 96.88 192 ARG A CA 1
ATOM 1545 C C . ARG A 1 192 ? -4.847 0.484 4.736 1.00 96.88 192 ARG A C 1
ATOM 1547 O O . ARG A 1 192 ? -5.629 1.339 4.334 1.00 96.88 192 ARG A O 1
ATOM 1554 N N . GLY A 1 193 ? -3.537 0.706 4.867 1.00 96.44 193 GLY A N 1
ATOM 1555 C CA . GLY A 1 193 ? -2.925 1.999 4.540 1.00 96.44 193 GLY A CA 1
ATOM 1556 C C . GLY A 1 193 ? -3.017 2.358 3.048 1.00 96.44 193 GLY A C 1
ATOM 1557 O O . GLY A 1 193 ? -3.080 3.531 2.704 1.00 96.44 193 GLY A O 1
ATOM 1558 N N . HIS A 1 194 ? -3.101 1.359 2.160 1.00 97.12 194 HIS A N 1
ATOM 1559 C CA . HIS A 1 194 ? -3.430 1.544 0.740 1.00 97.12 194 HIS A CA 1
ATOM 1560 C C . HIS A 1 194 ? -4.928 1.736 0.470 1.00 97.12 194 HIS A C 1
ATOM 1562 O O . HIS A 1 194 ? -5.348 1.809 -0.689 1.00 97.12 194 HIS A O 1
ATOM 1568 N N . LEU A 1 195 ? -5.740 1.832 1.525 1.00 97.88 195 LEU A N 1
ATOM 1569 C CA . LEU A 1 195 ? -7.152 2.190 1.462 1.00 97.88 195 LEU A CA 1
ATOM 1570 C C . LEU A 1 195 ? -7.992 1.167 0.687 1.00 97.88 195 LEU A C 1
ATOM 1572 O O . LEU A 1 195 ? -8.945 1.533 0.005 1.00 97.88 195 LEU A O 1
ATOM 1576 N N . SER A 1 196 ? -7.630 -0.116 0.736 1.00 97.44 196 SER A N 1
ATOM 1577 C CA . SER A 1 196 ? -8.355 -1.181 0.026 1.00 97.44 196 SER A CA 1
ATOM 1578 C C . SER A 1 196 ? -9.844 -1.252 0.401 1.00 97.44 196 SER A C 1
ATOM 1580 O O . SER A 1 196 ? -10.276 -0.701 1.416 1.00 97.44 196 SER A O 1
ATOM 1582 N N . GLY A 1 197 ? -10.626 -1.921 -0.447 1.00 97.12 197 GLY A N 1
ATOM 1583 C CA . GLY A 1 197 ? -12.057 -2.119 -0.227 1.00 97.12 197 GLY A CA 1
ATOM 1584 C C . GLY A 1 197 ? -12.930 -1.023 -0.840 1.00 97.12 197 GLY A C 1
ATOM 1585 O O . GLY A 1 197 ? -12.478 0.088 -1.128 1.00 97.12 197 GLY A O 1
ATOM 1586 N N . ALA A 1 198 ? -14.208 -1.344 -1.053 1.00 96.50 198 ALA A N 1
ATOM 1587 C CA . ALA A 1 198 ? -15.172 -0.455 -1.706 1.00 96.50 198 ALA A CA 1
ATOM 1588 C C . ALA A 1 198 ? -15.423 0.853 -0.935 1.00 96.50 198 ALA A C 1
ATOM 1590 O O . ALA A 1 198 ? -15.663 1.888 -1.545 1.00 96.50 198 ALA A O 1
ATOM 1591 N N . SER A 1 199 ? -15.312 0.817 0.395 1.00 96.62 199 SER A N 1
ATOM 1592 C CA . SER A 1 199 ? -15.403 1.994 1.269 1.00 96.62 199 SER A CA 1
ATOM 1593 C C . SER A 1 199 ? -14.207 2.938 1.134 1.00 96.62 199 SER A C 1
ATOM 1595 O O . SER A 1 199 ? -14.254 4.057 1.633 1.00 96.62 199 SER A O 1
ATOM 1597 N N . ARG A 1 200 ? -13.102 2.463 0.537 1.00 97.56 200 ARG A N 1
ATOM 1598 C CA . ARG A 1 200 ? -11.791 3.122 0.526 1.00 97.56 200 ARG A CA 1
ATOM 1599 C C . ARG A 1 200 ? -11.253 3.459 1.919 1.00 97.56 200 ARG A C 1
ATOM 1601 O O . ARG A 1 200 ? -10.422 4.354 2.061 1.00 97.56 200 ARG A O 1
ATOM 1608 N N . LYS A 1 201 ? -11.707 2.744 2.950 1.00 97.69 201 LYS A N 1
ATOM 1609 C CA . LYS A 1 201 ? -11.288 2.922 4.350 1.00 97.69 201 LYS A CA 1
ATOM 1610 C C . LYS A 1 201 ? -10.311 1.840 4.823 1.00 97.69 201 LYS A C 1
ATOM 1612 O O . LYS A 1 201 ? -9.852 1.888 5.959 1.00 97.69 201 LYS A O 1
ATOM 1617 N N . GLY A 1 202 ? -9.945 0.900 3.945 1.00 97.44 202 GLY A N 1
ATOM 1618 C CA . GLY A 1 202 ? -8.935 -0.128 4.201 1.00 97.44 202 GLY A CA 1
ATOM 1619 C C . GLY A 1 202 ? -9.490 -1.537 4.410 1.00 97.44 202 GLY A C 1
ATOM 1620 O O . GLY A 1 202 ? -8.732 -2.425 4.780 1.00 97.44 202 GLY A O 1
ATOM 1621 N N . ASP A 1 203 ? -10.785 -1.771 4.214 1.00 97.06 203 ASP A N 1
ATOM 1622 C CA . ASP A 1 203 ? -11.373 -3.091 4.438 1.00 97.06 203 ASP A CA 1
ATOM 1623 C C . ASP A 1 203 ? -10.798 -4.138 3.470 1.00 97.06 203 ASP A C 1
ATOM 1625 O O . ASP A 1 203 ? -10.605 -3.888 2.274 1.00 97.06 203 ASP A O 1
ATOM 1629 N N . VAL A 1 204 ? -10.534 -5.334 3.995 1.00 97.44 204 VAL A N 1
ATOM 1630 C CA . VAL A 1 204 ? -10.050 -6.482 3.221 1.00 97.44 204 VAL A CA 1
ATOM 1631 C C . VAL A 1 204 ? -10.766 -7.755 3.654 1.00 97.44 204 VAL A C 1
ATOM 1633 O O . VAL A 1 204 ? -11.267 -7.859 4.772 1.00 97.44 204 VAL A O 1
ATOM 1636 N N . ILE A 1 205 ? -10.777 -8.756 2.782 1.00 97.50 205 ILE A N 1
ATOM 1637 C CA . ILE A 1 205 ? -11.324 -10.074 3.103 1.00 97.50 205 ILE A CA 1
ATOM 1638 C C . ILE A 1 205 ? -10.157 -10.993 3.440 1.00 97.50 205 ILE A C 1
ATOM 1640 O O . ILE A 1 205 ? -9.246 -11.147 2.627 1.00 97.50 205 ILE A O 1
ATOM 1644 N N . VAL A 1 206 ? -10.193 -11.616 4.617 1.00 98.19 206 VAL A N 1
ATOM 1645 C CA . VAL A 1 206 ? -9.212 -12.625 5.034 1.00 98.19 206 VAL A CA 1
ATOM 1646 C C . VAL A 1 206 ? -9.941 -13.928 5.309 1.00 98.19 206 VAL A C 1
ATOM 1648 O O . VAL A 1 206 ? -10.940 -13.948 6.021 1.00 98.19 206 VAL A O 1
ATOM 1651 N N . ARG A 1 207 ? -9.441 -15.021 4.735 1.00 97.81 207 ARG A N 1
ATOM 1652 C CA . ARG A 1 207 ? -9.931 -16.373 4.994 1.00 97.81 207 ARG A CA 1
ATOM 1653 C C . ARG A 1 207 ? -8.762 -17.300 5.263 1.00 97.81 207 ARG A C 1
ATOM 1655 O O . ARG A 1 207 ? -7.767 -17.273 4.542 1.00 97.81 207 ARG A O 1
ATOM 1662 N N . GLU A 1 208 ? -8.910 -18.146 6.269 1.00 98.12 208 GLU A N 1
ATOM 1663 C CA . GLU A 1 208 ? -7.979 -19.234 6.530 1.00 98.12 208 GLU A CA 1
ATOM 1664 C C . GLU A 1 208 ? -8.407 -20.500 5.774 1.00 98.12 208 GLU A C 1
ATOM 1666 O O . GLU A 1 208 ? -9.578 -20.881 5.765 1.00 98.12 208 GLU A O 1
ATOM 1671 N N . GLU A 1 209 ? -7.448 -21.134 5.110 1.00 97.44 209 GLU A N 1
ATOM 1672 C CA . GLU A 1 209 ? -7.532 -22.489 4.572 1.00 97.44 209 GLU A CA 1
ATOM 1673 C C . GLU A 1 209 ? -6.544 -23.395 5.330 1.00 97.44 209 GLU A C 1
ATOM 1675 O O . GLU A 1 209 ? -5.737 -22.940 6.150 1.00 97.44 209 GLU A O 1
ATOM 1680 N N . GLU A 1 210 ? -6.595 -24.700 5.063 1.00 96.75 210 GLU A N 1
ATOM 1681 C CA . GLU A 1 210 ? -5.710 -25.677 5.704 1.00 96.75 210 GLU A CA 1
ATOM 1682 C C . GLU A 1 210 ? -4.226 -25.333 5.490 1.00 96.75 210 GLU A C 1
ATOM 1684 O O . GLU A 1 210 ? -3.477 -25.249 6.461 1.00 96.75 210 GLU A O 1
ATOM 1689 N N . ASP A 1 211 ? -3.826 -25.047 4.246 1.00 96.50 211 ASP A N 1
ATOM 1690 C CA . ASP A 1 211 ? -2.436 -24.835 3.818 1.00 96.50 211 ASP A CA 1
ATOM 1691 C C . ASP A 1 211 ? -1.998 -23.357 3.786 1.00 96.50 211 ASP A C 1
ATOM 1693 O O . ASP A 1 211 ? -0.800 -23.058 3.718 1.00 96.50 211 ASP A O 1
ATOM 1697 N N . ARG A 1 212 ? -2.939 -22.406 3.817 1.00 97.38 212 ARG A N 1
ATOM 1698 C CA . ARG A 1 212 ? -2.656 -20.983 3.553 1.00 97.38 212 ARG A CA 1
ATOM 1699 C C . ARG A 1 212 ? -3.736 -20.038 4.064 1.00 97.38 212 ARG A C 1
ATOM 1701 O O . ARG A 1 212 ? -4.850 -20.438 4.371 1.00 97.38 212 ARG A O 1
ATOM 1708 N N . PHE A 1 213 ? -3.419 -18.753 4.053 1.00 98.25 213 PHE A N 1
ATOM 1709 C CA . PHE A 1 213 ? -4.374 -17.662 4.180 1.00 98.25 213 PHE A CA 1
ATOM 1710 C C . PHE A 1 213 ? -4.614 -17.025 2.814 1.00 98.25 213 PHE A C 1
ATOM 1712 O O . PHE A 1 213 ? -3.678 -16.820 2.035 1.00 98.25 213 PHE A O 1
ATOM 1719 N N . VAL A 1 214 ? -5.873 -16.703 2.538 1.00 98.12 214 VAL A N 1
ATOM 1720 C CA . VAL A 1 214 ? -6.321 -16.010 1.331 1.00 98.12 214 VAL A CA 1
ATOM 1721 C C . VAL A 1 214 ? -6.729 -14.601 1.724 1.00 98.12 214 VAL A C 1
ATOM 1723 O O . VAL A 1 214 ? -7.616 -14.424 2.559 1.00 98.12 214 VAL A O 1
ATOM 1726 N N . ILE A 1 215 ? -6.088 -13.607 1.118 1.00 98.25 215 ILE A N 1
ATOM 1727 C CA . ILE A 1 215 ? -6.355 -12.193 1.369 1.00 98.25 215 ILE A CA 1
ATOM 1728 C C . ILE A 1 215 ? -6.842 -11.576 0.060 1.00 98.25 215 ILE A C 1
ATOM 1730 O O . ILE A 1 215 ? -6.112 -11.581 -0.930 1.00 98.25 215 ILE A O 1
ATOM 1734 N N . ALA A 1 216 ? -8.070 -11.068 0.033 1.00 97.69 216 ALA A N 1
ATOM 1735 C CA . ALA A 1 216 ? -8.652 -10.449 -1.152 1.00 97.69 216 ALA A CA 1
ATOM 1736 C C . ALA A 1 216 ? -8.920 -8.959 -0.926 1.00 97.69 216 ALA A C 1
ATOM 1738 O O . ALA A 1 216 ? -9.497 -8.554 0.086 1.00 97.69 216 ALA A O 1
ATOM 1739 N N . PHE A 1 217 ? -8.520 -8.153 -1.908 1.00 96.62 217 PHE A N 1
ATOM 1740 C CA . PHE A 1 217 ? -8.715 -6.708 -1.927 1.00 96.62 217 PHE A CA 1
ATOM 1741 C C . PHE A 1 217 ? -9.699 -6.349 -3.033 1.00 96.62 217 PHE A C 1
ATOM 1743 O O . PHE A 1 217 ? -9.392 -6.545 -4.215 1.00 96.62 217 PHE A O 1
ATOM 1750 N N . ASP A 1 218 ? -10.861 -5.810 -2.660 1.00 96.25 218 ASP A N 1
ATOM 1751 C CA . ASP A 1 218 ? -11.940 -5.531 -3.607 1.00 96.25 218 ASP A CA 1
ATOM 1752 C C . ASP A 1 218 ? -12.510 -4.103 -3.494 1.00 96.25 218 ASP A C 1
ATOM 1754 O O . ASP A 1 218 ? -13.420 -3.851 -2.702 1.00 96.25 218 ASP A O 1
ATOM 1758 N N . PRO A 1 219 ? -11.993 -3.146 -4.282 1.00 96.44 219 PRO A N 1
ATOM 1759 C CA . PRO A 1 219 ? -10.778 -3.243 -5.088 1.00 96.44 219 PRO A CA 1
ATOM 1760 C C . PRO A 1 219 ? -9.502 -3.243 -4.229 1.00 96.44 219 PRO A C 1
ATOM 1762 O O . PRO A 1 219 ? -9.481 -2.769 -3.090 1.00 96.44 219 PRO A O 1
ATOM 1765 N N . CYS A 1 220 ? -8.391 -3.695 -4.820 1.00 96.19 220 CYS A N 1
ATOM 1766 C CA . CYS A 1 220 ? -7.065 -3.275 -4.368 1.00 96.19 220 CYS A CA 1
ATOM 1767 C C . CYS A 1 220 ? -6.991 -1.753 -4.416 1.00 96.19 220 CYS A C 1
ATOM 1769 O O . CYS A 1 220 ? -7.269 -1.152 -5.456 1.00 96.19 220 CYS A O 1
ATOM 1771 N N . GLY A 1 221 ? -6.604 -1.134 -3.304 1.00 96.94 221 GLY A N 1
ATOM 1772 C CA . GLY A 1 221 ? -6.760 0.303 -3.156 1.00 96.94 221 GLY A CA 1
ATOM 1773 C C . GLY A 1 221 ? -5.813 1.184 -3.980 1.00 96.94 221 GLY A C 1
ATOM 1774 O O . GLY A 1 221 ? -5.909 2.406 -3.919 1.00 96.94 221 GLY A O 1
ATOM 1775 N N . THR A 1 222 ? -4.927 0.581 -4.769 1.00 96.75 222 THR A N 1
ATOM 1776 C CA . THR A 1 222 ? -3.989 1.265 -5.665 1.00 96.75 222 THR A CA 1
ATOM 1777 C C . THR A 1 222 ? -4.323 0.957 -7.126 1.00 96.75 222 THR A C 1
ATOM 1779 O O . THR A 1 222 ? -5.250 1.543 -7.678 1.00 96.75 222 THR A O 1
ATOM 1782 N N . GLY A 1 223 ? -3.636 -0.004 -7.754 1.00 96.00 223 GLY A N 1
ATOM 1783 C CA . GLY A 1 223 ? -3.848 -0.390 -9.151 1.00 96.00 223 GLY A CA 1
ATOM 1784 C C . GLY A 1 223 ? -5.266 -0.897 -9.438 1.00 96.00 223 GLY A C 1
ATOM 1785 O O . GLY A 1 223 ? -5.786 -0.688 -10.532 1.00 96.00 223 GLY A O 1
ATOM 1786 N N . GLY A 1 224 ? -5.932 -1.495 -8.442 1.00 96.25 224 GLY A N 1
ATOM 1787 C CA . GLY A 1 224 ? -7.342 -1.880 -8.538 1.00 96.25 224 GLY A CA 1
ATOM 1788 C C . GLY A 1 224 ? -8.269 -0.676 -8.714 1.00 96.25 224 GLY A C 1
ATOM 1789 O O . GLY A 1 224 ? -9.109 -0.688 -9.605 1.00 96.25 224 GLY A O 1
ATOM 1790 N N . VAL A 1 225 ? -8.079 0.384 -7.930 1.00 97.44 225 VAL A N 1
ATOM 1791 C CA . VAL A 1 225 ? -8.831 1.643 -8.068 1.00 97.44 225 VAL A CA 1
ATOM 1792 C C . VAL A 1 225 ? -8.412 2.420 -9.312 1.00 97.44 225 VAL A C 1
ATOM 1794 O O . VAL A 1 225 ? -9.269 2.971 -9.996 1.00 97.44 225 VAL A O 1
ATOM 1797 N N . LEU A 1 226 ? -7.124 2.412 -9.666 1.00 96.50 226 LEU A N 1
ATOM 1798 C CA . LEU A 1 226 ? -6.620 3.042 -10.889 1.00 96.50 226 LEU A CA 1
ATOM 1799 C C . LEU A 1 226 ? -7.369 2.519 -12.130 1.00 96.50 226 LEU A C 1
ATOM 1801 O O . LEU A 1 226 ? -7.880 3.311 -12.920 1.00 96.50 226 LEU A O 1
ATOM 1805 N N . ARG A 1 227 ? -7.487 1.188 -12.261 1.00 95.19 227 ARG A N 1
ATOM 1806 C CA . ARG A 1 227 ? -8.085 0.515 -13.430 1.00 95.19 227 ARG A CA 1
ATOM 1807 C C . ARG A 1 227 ? -9.616 0.426 -13.398 1.00 95.19 227 ARG A C 1
ATOM 1809 O O . ARG A 1 227 ? -10.238 0.319 -14.454 1.00 95.19 227 ARG A O 1
ATOM 1816 N N . ARG A 1 228 ? -10.219 0.404 -12.201 1.00 95.44 228 ARG A N 1
ATOM 1817 C CA . ARG A 1 228 ? -11.672 0.243 -12.001 1.00 95.44 228 ARG A CA 1
ATOM 1818 C C . ARG A 1 228 ? -12.400 1.581 -11.886 1.00 95.44 228 ARG A C 1
ATOM 1820 O O . ARG A 1 228 ? -13.545 1.686 -12.312 1.00 95.44 228 ARG A O 1
ATOM 1827 N N . GLY A 1 229 ? -11.735 2.590 -11.335 1.00 96.25 229 GLY A N 1
ATOM 1828 C CA . GLY A 1 229 ? -12.375 3.769 -10.767 1.00 96.25 229 GLY A CA 1
ATOM 1829 C C . GLY A 1 229 ? -12.514 3.653 -9.252 1.00 96.25 229 GLY A C 1
ATOM 1830 O O . GLY A 1 229 ? -12.280 2.597 -8.659 1.00 96.25 229 GLY A O 1
ATOM 1831 N N . ASP A 1 230 ? -12.860 4.770 -8.624 1.00 97.12 230 ASP A N 1
ATOM 1832 C CA . ASP A 1 230 ? -13.068 4.857 -7.186 1.00 97.12 230 ASP A CA 1
ATOM 1833 C C . ASP A 1 230 ? -14.539 4.559 -6.851 1.00 97.12 230 ASP A C 1
ATOM 1835 O O . ASP A 1 230 ? -15.402 5.387 -7.156 1.00 97.12 230 ASP A O 1
ATOM 1839 N N . PRO A 1 231 ? -14.849 3.403 -6.238 1.00 96.31 231 PRO A N 1
ATOM 1840 C CA . PRO A 1 231 ? -16.222 3.051 -5.885 1.00 96.31 231 PRO A CA 1
ATOM 1841 C C . PRO A 1 231 ? -16.831 3.965 -4.816 1.00 96.31 231 PRO A C 1
ATOM 1843 O O . PRO A 1 231 ? -18.050 4.083 -4.771 1.00 96.31 231 PRO A O 1
ATOM 1846 N N . GLU A 1 232 ? -16.016 4.616 -3.980 1.00 96.62 232 GLU A N 1
ATOM 1847 C CA . GLU A 1 232 ? -16.518 5.471 -2.900 1.00 96.62 232 GLU A CA 1
ATOM 1848 C C . GLU A 1 232 ? -17.035 6.810 -3.444 1.00 96.62 232 GLU A C 1
ATOM 1850 O O . GLU A 1 232 ? -18.117 7.252 -3.074 1.00 96.62 232 GLU A O 1
ATOM 1855 N N . THR A 1 233 ? -16.317 7.414 -4.396 1.00 95.25 233 THR A N 1
ATOM 1856 C CA . THR A 1 233 ? -16.715 8.697 -5.011 1.00 95.25 233 THR A CA 1
ATOM 1857 C C . THR A 1 233 ? -17.459 8.556 -6.338 1.00 95.25 233 THR A C 1
ATOM 1859 O O . THR A 1 233 ? -17.987 9.539 -6.859 1.00 95.25 233 THR A O 1
ATOM 1862 N N . GLY A 1 234 ? -17.450 7.369 -6.947 1.00 96.25 234 GLY A N 1
ATOM 1863 C CA . GLY A 1 234 ? -17.903 7.160 -8.323 1.00 96.25 234 GLY A CA 1
ATOM 1864 C C . GLY A 1 234 ? -16.948 7.718 -9.388 1.00 96.25 234 GLY A C 1
ATOM 1865 O O . GLY A 1 234 ? -17.318 7.780 -10.564 1.00 96.25 234 GLY A O 1
ATOM 1866 N N . ARG A 1 235 ? -15.723 8.134 -9.021 1.00 95.44 235 ARG A N 1
ATOM 1867 C CA . ARG A 1 235 ? -14.719 8.595 -9.996 1.00 95.44 235 ARG A CA 1
ATOM 1868 C C . ARG A 1 235 ? -14.436 7.465 -10.996 1.00 95.44 235 ARG A C 1
ATOM 1870 O O . ARG A 1 235 ? -14.135 6.352 -10.564 1.00 95.44 235 ARG A O 1
ATOM 1877 N N . PRO A 1 236 ? -14.462 7.721 -12.316 1.00 97.06 236 PRO A N 1
ATOM 1878 C CA . PRO A 1 236 ? -14.150 6.691 -13.302 1.00 97.06 236 PRO A CA 1
ATOM 1879 C C . PRO A 1 236 ? -12.687 6.240 -13.199 1.00 97.06 236 PRO A C 1
ATOM 1881 O O . PRO A 1 236 ? -11.862 6.884 -12.545 1.00 97.06 236 PRO A O 1
ATOM 1884 N N . ALA A 1 237 ? -12.363 5.140 -13.882 1.00 96.81 237 ALA A N 1
ATOM 1885 C CA . ALA A 1 237 ? -10.987 4.681 -14.038 1.00 96.81 237 ALA A CA 1
ATOM 1886 C C . ALA A 1 237 ? -10.068 5.808 -14.538 1.00 96.81 237 ALA A C 1
ATOM 1888 O O . ALA A 1 237 ? -10.465 6.647 -15.358 1.00 96.81 237 ALA A O 1
ATOM 1889 N N . TYR A 1 238 ? -8.830 5.813 -14.047 1.00 96.44 238 TYR A N 1
ATOM 1890 C CA . TYR A 1 238 ? -7.820 6.755 -14.502 1.00 96.44 238 TYR A CA 1
ATOM 1891 C C . TYR A 1 238 ? -7.466 6.453 -15.961 1.00 96.44 238 TYR A C 1
ATOM 1893 O O . TYR A 1 238 ? -7.186 5.313 -16.325 1.00 96.44 238 TYR A O 1
ATOM 1901 N N . ARG A 1 239 ? -7.511 7.475 -16.819 1.00 95.94 239 ARG A N 1
ATOM 1902 C CA . ARG A 1 239 ? -7.220 7.316 -18.247 1.00 95.94 239 ARG A CA 1
ATOM 1903 C C . ARG A 1 239 ? -5.713 7.319 -18.460 1.00 95.94 239 ARG A C 1
ATOM 1905 O O . ARG A 1 239 ? -5.074 8.341 -18.241 1.00 95.94 239 ARG A O 1
ATOM 1912 N N . THR A 1 240 ? -5.180 6.196 -18.923 1.00 95.50 240 THR A N 1
ATOM 1913 C CA . THR A 1 240 ? -3.751 5.997 -19.176 1.00 95.50 240 THR A CA 1
ATOM 1914 C C . THR A 1 240 ? -3.543 4.962 -20.284 1.00 95.50 240 THR A C 1
ATOM 1916 O O . THR A 1 240 ? -4.379 4.076 -20.468 1.00 95.50 240 THR A O 1
ATOM 1919 N N . ASP A 1 241 ? -2.437 5.073 -21.019 1.00 96.06 241 ASP A N 1
ATOM 1920 C CA . ASP A 1 241 ? -1.889 4.026 -21.892 1.00 96.06 241 ASP A CA 1
ATOM 1921 C C . ASP A 1 241 ? -0.715 3.271 -21.234 1.00 96.06 241 ASP A C 1
ATOM 1923 O O . ASP A 1 241 ? -0.069 2.447 -21.880 1.00 96.06 241 ASP A O 1
ATOM 1927 N N . GLY A 1 242 ? -0.464 3.536 -19.947 1.00 97.31 242 GLY A N 1
ATOM 1928 C CA . GLY A 1 242 ? 0.581 2.957 -19.109 1.00 97.31 242 GLY A CA 1
ATOM 1929 C C . GLY A 1 242 ? 0.318 1.514 -18.717 1.00 97.31 242 GLY A C 1
ATOM 1930 O O . GLY A 1 242 ? 0.173 1.190 -17.537 1.00 97.31 242 GLY A O 1
ATOM 1931 N N . VAL A 1 243 ? 0.269 0.660 -19.729 1.00 97.88 243 VAL A N 1
ATOM 1932 C CA . VAL A 1 24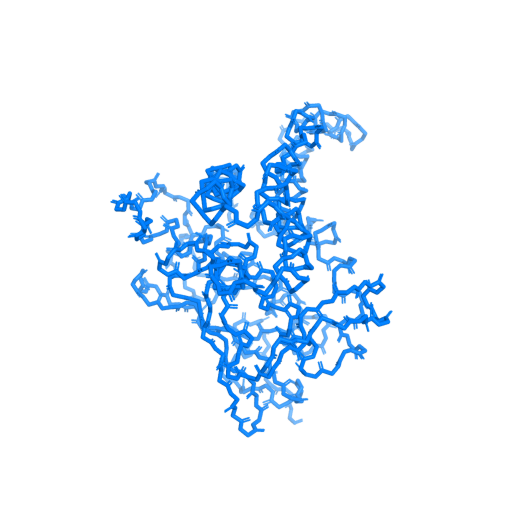3 ? 0.148 -0.789 -19.634 1.00 97.88 243 VAL A CA 1
ATOM 1933 C C . VAL A 1 243 ? 1.245 -1.452 -20.457 1.00 97.88 243 VAL A C 1
ATOM 1935 O O . VAL A 1 243 ? 1.731 -0.880 -21.436 1.00 97.88 243 VAL A O 1
ATOM 1938 N N . ASN A 1 244 ? 1.598 -2.683 -20.102 1.00 97.94 244 ASN A N 1
ATOM 1939 C CA . ASN A 1 244 ? 2.508 -3.472 -20.918 1.00 97.94 244 ASN A CA 1
ATOM 1940 C C . ASN A 1 244 ? 1.857 -3.931 -22.227 1.00 97.94 244 ASN A C 1
ATOM 1942 O O . ASN A 1 244 ? 0.669 -4.264 -22.278 1.00 97.94 244 ASN A O 1
ATOM 1946 N N . ARG A 1 245 ? 2.665 -3.968 -23.281 1.00 97.75 245 ARG A N 1
ATOM 1947 C CA . ARG A 1 245 ? 2.328 -4.337 -24.658 1.00 97.75 245 ARG A CA 1
ATOM 1948 C C . ARG A 1 245 ? 2.830 -5.732 -25.004 1.00 97.75 245 ARG A C 1
ATOM 1950 O O . ARG A 1 245 ? 2.221 -6.389 -25.844 1.00 97.75 245 ARG A O 1
ATOM 1957 N N . GLU A 1 246 ? 3.883 -6.197 -24.339 1.00 96.25 246 GLU A N 1
ATOM 1958 C CA . GLU A 1 246 ? 4.435 -7.539 -24.517 1.00 96.25 246 GLU A CA 1
ATOM 1959 C C . GLU A 1 246 ? 4.240 -8.384 -23.254 1.00 96.25 246 GLU A C 1
ATOM 1961 O O . GLU A 1 246 ? 4.319 -7.857 -22.143 1.00 96.25 246 GLU A O 1
ATOM 1966 N N . PRO A 1 247 ? 3.951 -9.690 -23.375 1.00 95.19 247 PRO A N 1
ATOM 1967 C CA . PRO A 1 247 ? 3.868 -10.557 -22.212 1.00 95.19 247 PRO A CA 1
ATOM 1968 C C . PRO A 1 247 ? 5.267 -10.794 -21.631 1.00 95.19 247 PRO A C 1
ATOM 1970 O O . PRO A 1 247 ? 6.178 -11.203 -22.347 1.00 95.19 247 PRO A O 1
ATOM 1973 N N . HIS A 1 248 ? 5.410 -10.627 -20.317 1.00 94.12 248 HIS A N 1
ATOM 1974 C CA . HIS A 1 248 ? 6.644 -10.922 -19.587 1.00 94.12 248 HIS A CA 1
ATOM 1975 C C . HIS A 1 248 ? 6.365 -11.866 -18.427 1.00 94.12 248 HIS A C 1
ATOM 1977 O O . HIS A 1 248 ? 5.285 -11.817 -17.835 1.00 94.12 248 HIS A O 1
ATOM 1983 N N . ASP A 1 249 ? 7.355 -12.657 -18.011 1.00 91.38 249 ASP A N 1
ATOM 1984 C CA . ASP A 1 249 ? 7.253 -13.450 -16.773 1.00 91.38 249 ASP A CA 1
ATOM 1985 C C . ASP A 1 249 ? 6.861 -12.548 -15.590 1.00 91.38 249 ASP A C 1
ATOM 1987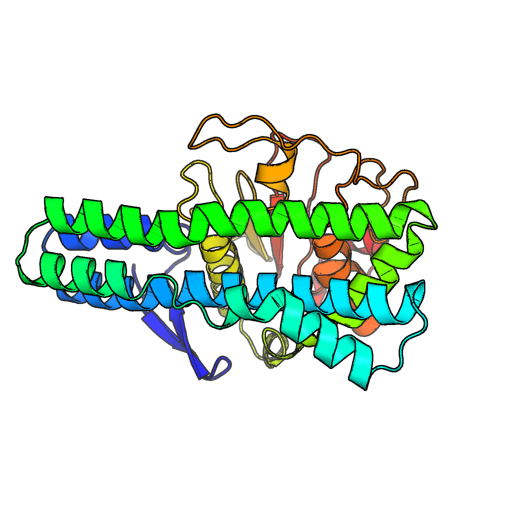 O O . ASP A 1 249 ? 5.942 -12.842 -14.830 1.00 91.38 249 ASP A O 1
ATOM 1991 N N . TRP A 1 250 ? 7.488 -11.374 -15.509 1.00 92.62 250 TRP A N 1
ATOM 1992 C CA . TRP A 1 250 ? 7.257 -10.356 -14.486 1.00 92.62 250 TRP A CA 1
ATOM 1993 C C . TRP A 1 250 ? 5.989 -9.504 -14.707 1.00 92.62 250 TRP A C 1
ATOM 1995 O O . TRP A 1 250 ? 5.751 -8.548 -13.973 1.00 92.62 250 TRP A O 1
ATOM 2005 N N . THR A 1 251 ? 5.137 -9.868 -15.670 1.00 94.69 251 THR A N 1
ATOM 2006 C CA . THR A 1 251 ? 3.755 -9.374 -15.828 1.00 94.69 251 THR A CA 1
ATOM 2007 C C . THR A 1 251 ? 2.746 -10.527 -15.873 1.00 94.69 251 THR A C 1
ATOM 2009 O O . THR A 1 251 ? 1.684 -10.433 -16.495 1.00 94.69 251 THR A O 1
ATOM 2012 N N . TRP A 1 252 ? 3.062 -11.640 -15.199 1.00 93.00 252 TRP A N 1
ATOM 2013 C CA . TRP A 1 252 ? 2.257 -12.870 -15.169 1.00 93.00 252 TRP A CA 1
ATOM 2014 C C . TRP A 1 252 ? 2.044 -13.525 -16.546 1.00 93.00 252 TRP A C 1
ATOM 2016 O O . TRP A 1 252 ? 1.096 -14.295 -16.713 1.00 93.00 252 TRP A O 1
ATOM 2026 N N . GLY A 1 253 ? 2.883 -13.207 -17.535 1.00 92.69 253 GLY A N 1
ATOM 2027 C CA . GLY A 1 253 ? 2.738 -13.639 -18.927 1.00 92.69 253 GLY A CA 1
ATOM 2028 C C . GLY A 1 253 ? 1.556 -12.989 -19.655 1.00 92.69 253 GLY A C 1
ATOM 2029 O O . GLY A 1 253 ? 1.057 -13.547 -20.630 1.00 92.69 253 GLY A O 1
ATOM 2030 N N . LYS A 1 254 ? 1.054 -11.848 -19.166 1.00 93.69 254 LYS A N 1
ATOM 2031 C CA . LYS A 1 254 ? -0.143 -11.166 -19.689 1.00 93.69 254 LYS A CA 1
ATOM 2032 C C . LYS A 1 254 ? 0.233 -9.860 -20.375 1.00 93.69 254 LYS A C 1
ATOM 2034 O O . LYS A 1 254 ? 1.236 -9.262 -20.020 1.00 93.69 254 LYS A O 1
ATOM 2039 N N . VAL A 1 255 ? -0.607 -9.394 -21.296 1.00 96.38 255 VAL A N 1
ATOM 2040 C CA . VAL A 1 255 ? -0.567 -8.045 -21.898 1.00 96.38 255 VAL A CA 1
ATOM 2041 C C . VAL A 1 255 ? -1.695 -7.199 -21.296 1.00 96.38 255 VAL A C 1
ATOM 2043 O O . VAL A 1 255 ? -2.735 -7.749 -20.927 1.00 96.38 255 VAL A O 1
ATOM 2046 N N . GLY A 1 256 ? -1.512 -5.880 -21.188 1.00 96.50 256 GLY A N 1
ATOM 2047 C CA . GLY A 1 256 ? -2.518 -4.958 -20.644 1.00 96.50 256 GLY A CA 1
ATOM 2048 C C . GLY A 1 256 ? -2.488 -4.798 -19.117 1.00 96.50 256 GLY A C 1
ATOM 2049 O O . GLY A 1 256 ? -3.396 -4.209 -18.530 1.00 96.50 256 GLY A O 1
ATOM 2050 N N . VAL A 1 257 ? -1.456 -5.309 -18.450 1.00 97.25 257 VAL A N 1
ATOM 2051 C CA . VAL A 1 257 ? -1.180 -5.053 -17.035 1.00 97.25 257 VAL A CA 1
ATOM 2052 C C . VAL A 1 257 ? -0.683 -3.617 -16.890 1.00 97.25 257 VAL A C 1
ATOM 2054 O O . VAL A 1 257 ? 0.293 -3.230 -17.527 1.00 97.25 257 VAL A O 1
ATOM 2057 N N . HIS A 1 258 ? -1.333 -2.830 -16.032 1.00 97.44 258 HIS A N 1
ATOM 2058 C CA . HIS A 1 258 ? -0.868 -1.478 -15.711 1.00 97.44 258 HIS A CA 1
ATOM 2059 C C . HIS A 1 258 ? 0.539 -1.526 -15.122 1.00 97.44 258 HIS A C 1
ATOM 2061 O O . HIS A 1 258 ? 0.828 -2.400 -14.299 1.00 97.44 258 HIS A O 1
ATOM 2067 N N . TRP A 1 259 ? 1.391 -0.566 -15.477 1.00 98.00 259 TRP A N 1
ATOM 2068 C CA . TRP A 1 259 ? 2.763 -0.538 -14.972 1.00 98.00 259 TRP A CA 1
ATOM 2069 C C . TRP A 1 259 ? 2.838 -0.411 -13.462 1.00 98.00 259 TRP A C 1
ATOM 2071 O O . TRP A 1 259 ? 3.710 -1.008 -12.839 1.00 98.00 259 TRP A O 1
ATOM 2081 N N . TYR A 1 260 ? 1.873 0.277 -12.849 1.00 97.56 260 TYR A N 1
ATOM 2082 C CA . TYR A 1 260 ? 1.752 0.226 -11.404 1.00 97.56 260 TYR A CA 1
ATOM 2083 C C . TYR A 1 260 ? 1.540 -1.215 -10.922 1.00 97.56 260 TYR A C 1
ATOM 2085 O O . TYR A 1 260 ? 2.245 -1.652 -10.032 1.00 97.56 260 TYR A O 1
ATOM 2093 N N . CYS A 1 261 ? 0.625 -2.000 -11.493 1.00 96.94 261 CYS A N 1
ATOM 2094 C CA . CYS A 1 261 ? 0.352 -3.364 -11.020 1.00 96.94 261 CYS A CA 1
ATOM 2095 C C . CYS A 1 261 ? 1.527 -4.341 -11.200 1.00 96.94 261 CYS A C 1
ATOM 2097 O O . CYS A 1 261 ? 1.637 -5.284 -10.414 1.00 96.94 261 CYS A O 1
ATOM 2099 N N . SER A 1 262 ? 2.401 -4.148 -12.196 1.00 96.31 262 SER A N 1
ATOM 2100 C CA . SER A 1 262 ? 3.515 -5.078 -12.446 1.00 96.31 262 SER A CA 1
ATOM 2101 C C . SER A 1 262 ? 4.502 -5.155 -11.276 1.00 96.31 262 SER A C 1
ATOM 2103 O O . SER A 1 262 ? 5.101 -6.209 -11.061 1.00 96.31 262 SER A O 1
ATOM 2105 N N . HIS A 1 263 ? 4.613 -4.106 -10.447 1.00 94.75 263 HIS A N 1
ATOM 2106 C CA . HIS A 1 263 ? 5.476 -4.147 -9.261 1.00 94.75 263 HIS A CA 1
ATOM 2107 C C . HIS A 1 263 ? 5.079 -5.268 -8.293 1.00 94.75 263 HIS A C 1
ATOM 2109 O O . HIS A 1 263 ? 5.947 -5.822 -7.624 1.00 94.75 263 HIS A O 1
ATOM 2115 N N . CYS A 1 264 ? 3.790 -5.627 -8.215 1.00 94.19 264 CYS A N 1
ATOM 2116 C CA . CYS A 1 264 ? 3.335 -6.724 -7.366 1.00 94.19 264 CYS A CA 1
ATOM 2117 C C . CYS A 1 264 ? 3.891 -8.062 -7.869 1.00 94.19 264 CYS A C 1
ATOM 2119 O O . CYS A 1 264 ? 4.445 -8.822 -7.079 1.00 94.19 264 CYS A O 1
ATOM 2121 N N . ALA A 1 265 ? 3.812 -8.319 -9.179 1.00 94.38 265 ALA A N 1
ATOM 2122 C CA . ALA A 1 265 ? 4.394 -9.512 -9.793 1.00 94.38 265 ALA A CA 1
ATOM 2123 C C . ALA A 1 265 ? 5.913 -9.565 -9.562 1.00 94.38 265 ALA A C 1
ATOM 2125 O O . ALA A 1 265 ? 6.453 -10.595 -9.160 1.00 94.38 265 ALA A O 1
ATOM 2126 N N . ILE A 1 266 ? 6.598 -8.434 -9.764 1.00 94.38 266 ILE A N 1
ATOM 2127 C CA . ILE A 1 266 ? 8.052 -8.334 -9.614 1.00 94.38 266 ILE A CA 1
ATOM 2128 C C . ILE A 1 266 ? 8.478 -8.577 -8.163 1.00 94.38 266 ILE A C 1
ATOM 2130 O O . ILE A 1 266 ? 9.287 -9.465 -7.903 1.00 94.38 266 ILE A O 1
ATOM 2134 N N . ALA A 1 267 ? 7.942 -7.798 -7.222 1.00 91.56 267 ALA A N 1
ATOM 2135 C CA . ALA A 1 267 ? 8.410 -7.766 -5.838 1.00 91.56 267 ALA A CA 1
ATOM 2136 C C . ALA A 1 267 ? 7.957 -8.977 -5.014 1.00 91.56 267 ALA A C 1
ATOM 2138 O O . ALA A 1 267 ? 8.649 -9.363 -4.075 1.00 91.56 267 ALA A O 1
ATOM 2139 N N . MET A 1 268 ? 6.815 -9.585 -5.346 1.00 90.88 268 MET A N 1
ATOM 2140 C CA . MET A 1 268 ? 6.240 -10.665 -4.536 1.00 90.88 268 MET A CA 1
ATOM 2141 C C . MET A 1 268 ? 6.474 -12.057 -5.117 1.00 90.88 268 MET A C 1
ATOM 2143 O O . MET A 1 268 ? 6.545 -13.022 -4.354 1.00 90.88 268 MET A O 1
ATOM 2147 N N . GLU A 1 269 ? 6.615 -12.176 -6.439 1.00 91.62 269 GLU A N 1
ATOM 2148 C CA . GLU A 1 269 ? 6.729 -13.468 -7.121 1.00 91.62 269 GLU A CA 1
ATOM 2149 C C . GLU A 1 269 ? 8.052 -13.596 -7.874 1.00 91.62 269 GLU A C 1
ATOM 2151 O O . GLU A 1 269 ? 8.880 -14.429 -7.509 1.00 91.62 269 GLU A O 1
ATOM 2156 N N . TRP A 1 270 ? 8.285 -12.770 -8.894 1.00 93.06 270 TRP A N 1
ATOM 2157 C CA . TRP A 1 270 ? 9.398 -12.941 -9.830 1.00 93.06 270 TRP A CA 1
ATOM 2158 C C . TRP A 1 270 ? 10.774 -12.796 -9.166 1.00 93.06 270 TRP A C 1
ATOM 2160 O O . TRP A 1 270 ? 11.624 -13.679 -9.307 1.00 93.06 270 TRP A O 1
ATOM 2170 N N . LEU A 1 271 ? 10.999 -11.716 -8.410 1.00 91.19 271 LEU A N 1
ATOM 2171 C CA . LEU A 1 271 ? 12.281 -11.467 -7.751 1.00 91.19 271 LEU A CA 1
ATOM 2172 C C . LEU A 1 271 ? 12.529 -12.440 -6.585 1.00 91.19 271 LEU A C 1
ATOM 2174 O O . LEU A 1 271 ? 13.611 -13.038 -6.556 1.00 91.19 271 LEU A O 1
ATOM 2178 N N . PRO A 1 272 ? 11.582 -12.660 -5.644 1.00 87.81 272 PRO A N 1
ATOM 2179 C CA . PRO A 1 272 ? 11.769 -13.643 -4.580 1.00 87.81 272 PRO A CA 1
ATOM 2180 C C . PRO A 1 272 ? 11.940 -15.059 -5.115 1.00 87.81 272 PRO A C 1
ATOM 2182 O O . PRO A 1 272 ? 12.857 -15.742 -4.672 1.00 87.81 272 PRO A O 1
ATOM 2185 N N . GLY A 1 273 ? 11.155 -15.457 -6.124 1.00 89.00 273 GLY A N 1
ATOM 2186 C CA . GLY A 1 273 ? 11.300 -16.746 -6.794 1.00 89.00 273 GLY A CA 1
ATOM 2187 C C . GLY A 1 273 ? 12.742 -16.969 -7.230 1.00 89.00 273 GLY A C 1
ATOM 2188 O O . GLY A 1 273 ? 13.380 -17.925 -6.802 1.00 89.00 273 GLY A O 1
ATOM 2189 N N . ARG A 1 274 ? 13.310 -16.035 -7.995 1.00 88.50 274 ARG A N 1
ATOM 2190 C CA . ARG A 1 274 ? 14.686 -16.146 -8.508 1.00 88.50 274 ARG A CA 1
ATOM 2191 C C . ARG A 1 274 ? 15.770 -16.097 -7.431 1.00 88.50 274 ARG A C 1
ATOM 2193 O O . ARG A 1 274 ? 16.846 -16.643 -7.648 1.00 88.50 274 ARG A O 1
ATOM 2200 N N . ARG A 1 275 ? 15.518 -15.448 -6.291 1.00 86.94 275 ARG A N 1
ATOM 2201 C CA . ARG A 1 275 ? 16.488 -15.350 -5.183 1.00 86.94 275 ARG A CA 1
ATOM 2202 C C . ARG A 1 275 ? 16.402 -16.507 -4.188 1.00 86.94 275 ARG A C 1
ATOM 2204 O O . ARG A 1 275 ? 17.415 -16.849 -3.591 1.00 86.94 275 ARG A O 1
ATOM 2211 N N . ARG A 1 276 ? 15.208 -17.062 -3.972 1.00 84.50 276 ARG A N 1
ATOM 2212 C CA . ARG A 1 276 ? 14.896 -17.994 -2.872 1.00 84.50 276 ARG A CA 1
ATOM 2213 C C . ARG A 1 276 ? 14.430 -19.370 -3.347 1.00 84.50 276 ARG A C 1
ATOM 2215 O O . ARG A 1 276 ? 14.394 -20.305 -2.562 1.00 84.50 276 ARG A O 1
ATOM 2222 N N . GLY A 1 277 ? 14.057 -19.500 -4.618 1.00 86.81 277 GLY A N 1
ATOM 2223 C CA . GLY A 1 277 ? 13.467 -20.711 -5.190 1.00 86.81 277 GLY A CA 1
ATOM 2224 C C . GLY A 1 277 ? 11.945 -20.804 -5.042 1.00 86.81 277 GLY A C 1
ATOM 2225 O O . GLY A 1 277 ? 11.357 -21.755 -5.546 1.00 86.81 277 GLY A O 1
ATOM 2226 N N . HIS A 1 278 ? 11.290 -19.836 -4.392 1.00 87.31 278 HIS A N 1
ATOM 2227 C CA . HIS A 1 278 ? 9.831 -19.749 -4.275 1.00 87.31 278 HIS A CA 1
ATOM 2228 C C . HIS A 1 278 ? 9.361 -18.285 -4.128 1.00 87.31 278 HIS A C 1
ATOM 2230 O O . HIS A 1 278 ? 10.138 -17.431 -3.690 1.00 87.31 278 HIS A O 1
ATOM 2236 N N . PRO A 1 279 ? 8.104 -17.964 -4.495 1.00 89.50 279 PRO A N 1
ATOM 2237 C CA . PRO A 1 279 ? 7.518 -16.644 -4.256 1.00 89.50 279 PRO A CA 1
ATOM 2238 C C . PRO A 1 279 ? 7.494 -16.257 -2.772 1.00 89.50 279 PRO A C 1
ATOM 2240 O O . PRO A 1 279 ? 7.393 -17.121 -1.902 1.00 89.50 279 PRO A O 1
ATOM 2243 N N . LEU A 1 280 ? 7.506 -14.950 -2.494 1.00 87.56 280 LEU A N 1
ATOM 2244 C CA . LEU A 1 280 ? 7.284 -14.401 -1.152 1.00 87.56 280 LEU A CA 1
ATOM 2245 C C . LEU A 1 280 ? 5.791 -14.419 -0.802 1.00 87.56 280 LEU A C 1
ATOM 2247 O O . LEU A 1 280 ? 5.391 -14.856 0.271 1.00 87.56 280 LEU A O 1
ATOM 2251 N N . ARG A 1 281 ? 4.964 -13.928 -1.731 1.00 89.75 281 ARG A N 1
ATOM 2252 C CA . ARG A 1 281 ? 3.501 -13.917 -1.642 1.00 89.75 281 ARG A CA 1
ATOM 2253 C C . ARG A 1 281 ? 2.933 -14.181 -3.027 1.00 89.75 281 ARG A C 1
ATOM 2255 O O . ARG A 1 281 ? 2.952 -13.271 -3.846 1.00 89.75 281 ARG A O 1
ATOM 2262 N N . PRO A 1 282 ? 2.456 -15.397 -3.317 1.00 93.12 282 PRO A N 1
ATOM 2263 C CA . PRO A 1 282 ? 1.810 -15.679 -4.589 1.00 93.12 282 PRO A CA 1
ATOM 2264 C C . PRO A 1 282 ? 0.555 -14.826 -4.800 1.00 93.12 282 PRO A C 1
ATOM 2266 O O . PRO A 1 282 ? -0.181 -14.555 -3.844 1.00 93.12 282 PRO A O 1
ATOM 2269 N N . LEU A 1 283 ? 0.296 -14.432 -6.049 1.00 93.12 283 LEU A N 1
ATOM 2270 C CA . LEU A 1 283 ? -0.846 -13.594 -6.421 1.00 93.12 283 LEU A CA 1
ATOM 2271 C C . LEU A 1 283 ? -1.707 -14.255 -7.491 1.00 93.12 283 LEU A C 1
ATOM 2273 O O . LEU A 1 283 ? -1.214 -14.947 -8.382 1.00 93.12 283 LEU A O 1
ATOM 2277 N N . ASP A 1 284 ? -2.997 -13.928 -7.468 1.00 91.19 284 ASP A N 1
ATOM 2278 C CA . ASP A 1 284 ? -3.916 -14.166 -8.578 1.00 91.19 284 ASP A CA 1
ATOM 2279 C C . ASP A 1 284 ? -4.468 -12.839 -9.114 1.00 91.19 284 ASP A C 1
ATOM 2281 O O . ASP A 1 284 ? -5.628 -12.474 -8.933 1.00 91.19 284 ASP A O 1
ATOM 2285 N N . HIS A 1 285 ? -3.593 -12.093 -9.798 1.00 89.25 285 HIS A N 1
ATOM 2286 C CA . HIS A 1 285 ? -3.985 -10.917 -10.574 1.00 89.25 285 HIS A CA 1
ATOM 2287 C C . HIS A 1 285 ? -4.777 -11.325 -11.824 1.00 89.25 285 HIS A C 1
ATOM 2289 O O . HIS A 1 285 ? -4.375 -12.228 -12.568 1.00 89.25 285 HIS A O 1
ATOM 2295 N N . THR A 1 286 ? -5.860 -10.609 -12.119 1.00 89.50 286 THR A N 1
ATOM 2296 C CA . THR A 1 286 ? -6.712 -10.834 -13.295 1.00 89.50 286 THR A CA 1
ATOM 2297 C C . THR A 1 286 ? -6.743 -9.589 -14.191 1.00 89.50 286 THR A C 1
ATOM 2299 O O . THR A 1 286 ? -6.545 -8.470 -13.724 1.00 89.50 286 THR A O 1
ATOM 2302 N N . LEU A 1 287 ? -7.016 -9.771 -15.489 1.00 91.94 287 LEU A N 1
ATOM 2303 C CA . LEU A 1 287 ? -7.276 -8.645 -16.402 1.00 91.94 287 LEU A CA 1
ATOM 2304 C C . LEU A 1 287 ? -8.719 -8.129 -16.299 1.00 91.94 287 LEU A C 1
ATOM 2306 O O . LEU A 1 287 ? -9.043 -7.107 -16.889 1.00 91.94 287 LEU A O 1
ATOM 2310 N N . ASP A 1 288 ? -9.581 -8.798 -15.532 1.00 94.75 288 ASP A N 1
ATOM 2311 C CA . ASP A 1 288 ? -10.905 -8.273 -15.219 1.00 94.75 288 ASP A CA 1
ATOM 2312 C C . ASP A 1 288 ? -10.767 -7.153 -14.182 1.00 94.75 288 ASP A C 1
ATOM 2314 O O . ASP A 1 288 ? -10.416 -7.393 -13.022 1.00 94.75 288 ASP A O 1
ATOM 2318 N N . HIS A 1 289 ? -11.039 -5.920 -14.613 1.00 92.44 289 HIS A N 1
ATOM 2319 C CA . HIS A 1 289 ? -10.950 -4.714 -13.789 1.00 92.44 289 HIS A CA 1
ATOM 2320 C C . HIS A 1 289 ? -11.917 -4.724 -12.597 1.00 92.44 289 HIS A C 1
ATOM 2322 O O . HIS A 1 289 ? -11.646 -4.058 -11.595 1.00 92.44 289 HIS A O 1
ATOM 2328 N N . GLN A 1 290 ? -12.989 -5.519 -12.664 1.00 94.12 290 GLN A N 1
ATOM 2329 C CA . GLN A 1 290 ? -13.987 -5.663 -11.604 1.00 94.12 290 GLN A CA 1
ATOM 2330 C C . GLN A 1 290 ? -13.666 -6.777 -10.606 1.00 94.12 290 GLN A C 1
ATOM 2332 O O . GLN A 1 290 ? -14.231 -6.794 -9.519 1.00 94.12 290 GLN A O 1
ATOM 2337 N N . ALA A 1 291 ? -12.718 -7.661 -10.911 1.00 95.19 291 ALA A N 1
ATOM 2338 C CA . ALA A 1 291 ? -12.316 -8.715 -9.988 1.00 95.19 291 ALA A CA 1
ATOM 2339 C C . ALA A 1 291 ? -11.419 -8.180 -8.850 1.00 95.19 291 ALA A C 1
ATOM 2341 O O . ALA A 1 291 ? -10.697 -7.187 -9.045 1.00 95.19 291 ALA A O 1
ATOM 2342 N N . PRO A 1 292 ? -11.418 -8.835 -7.676 1.00 95.75 292 PRO A N 1
ATOM 2343 C CA . PRO A 1 292 ? -10.488 -8.521 -6.599 1.00 95.75 292 PRO A CA 1
ATOM 2344 C C . PRO A 1 292 ? -9.045 -8.886 -6.964 1.00 95.75 292 PRO A C 1
ATOM 2346 O O . PRO A 1 292 ? -8.793 -9.771 -7.783 1.00 95.75 292 PRO A O 1
ATOM 2349 N N . CYS A 1 293 ? -8.083 -8.249 -6.294 1.00 95.44 293 CYS A N 1
ATOM 2350 C CA . CYS A 1 293 ? -6.707 -8.746 -6.266 1.00 95.44 293 CYS A CA 1
ATOM 2351 C C . CYS A 1 293 ? -6.566 -9.722 -5.097 1.00 95.44 293 CYS A C 1
ATOM 2353 O O . CYS A 1 293 ? -6.844 -9.343 -3.959 1.00 95.44 293 CYS A O 1
ATOM 2355 N N . VAL A 1 294 ? -6.124 -10.952 -5.363 1.00 96.81 294 VAL A N 1
ATOM 2356 C CA . VAL A 1 294 ? -6.002 -12.003 -4.340 1.00 96.81 294 VAL A CA 1
ATOM 2357 C C . VAL A 1 294 ? -4.540 -12.329 -4.084 1.00 96.81 294 VAL A C 1
ATOM 2359 O O . VAL A 1 294 ? -3.783 -12.572 -5.025 1.00 96.81 294 VAL A O 1
ATOM 2362 N N . TRP A 1 295 ? -4.143 -12.293 -2.816 1.00 96.81 295 TRP A N 1
ATOM 2363 C CA . TRP A 1 295 ? -2.806 -12.631 -2.337 1.00 96.81 295 TRP A CA 1
ATOM 2364 C C . TRP A 1 295 ? -2.885 -13.838 -1.409 1.00 96.81 295 TRP A C 1
ATOM 2366 O O . TRP A 1 295 ? -3.863 -14.018 -0.677 1.00 96.81 295 TRP A O 1
ATOM 2376 N N . TYR A 1 296 ? -1.823 -14.635 -1.409 1.00 97.12 296 TYR A N 1
ATOM 2377 C CA . TYR A 1 296 ? -1.700 -15.807 -0.555 1.00 97.12 296 TYR A CA 1
ATOM 2378 C C . TYR A 1 296 ? -0.526 -15.664 0.407 1.00 97.12 296 TYR A C 1
ATOM 2380 O O . TYR A 1 296 ? 0.567 -15.251 0.019 1.00 97.12 296 TYR A O 1
ATOM 2388 N N . VAL A 1 297 ? -0.749 -16.074 1.653 1.00 97.00 297 VAL A N 1
ATOM 2389 C CA . VAL A 1 297 ? 0.314 -16.341 2.626 1.00 97.00 297 VAL A CA 1
ATOM 2390 C C . VAL A 1 297 ? 0.227 -17.818 2.976 1.00 97.00 297 VAL A C 1
ATOM 2392 O O . VAL A 1 297 ? -0.703 -18.239 3.661 1.00 97.00 297 VAL A O 1
ATOM 2395 N N . TYR A 1 298 ? 1.156 -18.622 2.468 1.00 95.75 298 TYR A N 1
ATOM 2396 C CA . TYR A 1 298 ? 1.202 -20.045 2.798 1.00 95.75 298 TYR A CA 1
ATOM 2397 C C . TYR A 1 298 ? 1.719 -20.237 4.226 1.00 95.75 298 TYR A C 1
ATOM 2399 O O . TYR A 1 298 ? 2.607 -19.509 4.673 1.00 95.75 298 TYR A O 1
ATOM 2407 N N . LYS A 1 299 ? 1.157 -21.216 4.946 1.00 95.88 299 LYS A N 1
ATOM 2408 C CA . LYS A 1 299 ? 1.633 -21.572 6.293 1.00 95.88 299 LYS A CA 1
ATOM 2409 C C . LYS A 1 299 ? 3.033 -22.188 6.242 1.00 95.88 299 LYS A C 1
ATOM 2411 O O . LYS A 1 299 ? 3.833 -21.969 7.144 1.00 95.88 299 LYS A O 1
ATOM 2416 N N . ASP A 1 300 ? 3.316 -22.884 5.145 1.00 91.94 300 ASP A N 1
ATOM 2417 C CA . ASP A 1 300 ? 4.636 -23.342 4.724 1.00 91.94 300 ASP A CA 1
ATOM 2418 C C . ASP A 1 300 ? 4.871 -22.883 3.275 1.00 91.94 300 ASP A C 1
ATOM 2420 O O . ASP A 1 300 ? 4.185 -23.320 2.351 1.00 91.94 300 ASP A O 1
ATOM 2424 N N . GLU A 1 301 ? 5.829 -21.978 3.063 1.00 88.31 301 GLU A N 1
ATOM 2425 C CA . GLU A 1 301 ? 6.107 -21.386 1.746 1.00 88.31 301 GLU A CA 1
ATOM 2426 C C . GLU A 1 301 ? 6.618 -22.419 0.725 1.00 88.31 301 GLU A C 1
ATOM 2428 O O . GLU A 1 301 ? 6.393 -22.246 -0.477 1.00 88.31 301 GLU A O 1
ATOM 2433 N N . SER A 1 302 ? 7.201 -23.538 1.176 1.00 83.38 302 SER A N 1
ATOM 2434 C CA . SER A 1 302 ? 7.588 -24.653 0.297 1.00 83.38 302 SER A CA 1
ATOM 2435 C C . SER A 1 302 ? 6.374 -25.379 -0.306 1.00 83.38 302 SER A C 1
ATOM 2437 O O . SER A 1 302 ? 6.450 -25.966 -1.390 1.00 83.38 302 SER A O 1
ATOM 2439 N N . GLN A 1 303 ? 5.205 -25.259 0.334 1.00 89.00 303 GLN A N 1
ATOM 2440 C CA . GLN A 1 303 ? 3.938 -25.813 -0.147 1.00 89.00 303 GLN A CA 1
ATOM 2441 C C . GLN A 1 303 ? 3.225 -24.909 -1.154 1.00 89.00 303 GLN A C 1
ATOM 2443 O O . GLN A 1 303 ? 2.132 -25.252 -1.613 1.00 89.00 303 GLN A O 1
ATOM 2448 N N . THR A 1 304 ? 3.848 -23.801 -1.576 1.00 91.81 304 THR A N 1
ATOM 2449 C CA . THR A 1 304 ? 3.318 -22.951 -2.648 1.00 91.81 304 THR A CA 1
ATOM 2450 C C . THR A 1 304 ? 2.883 -23.809 -3.839 1.00 91.81 304 THR A C 1
ATOM 2452 O O . THR A 1 304 ? 3.596 -24.708 -4.300 1.00 91.81 304 THR A O 1
ATOM 2455 N N . ARG A 1 305 ? 1.659 -23.593 -4.327 1.00 92.06 305 ARG A N 1
ATOM 2456 C CA . ARG A 1 305 ? 1.084 -24.428 -5.391 1.00 92.06 305 ARG A CA 1
ATOM 2457 C C . ARG A 1 305 ? 1.828 -24.240 -6.711 1.00 92.06 305 ARG A C 1
ATOM 2459 O O . ARG A 1 305 ? 2.236 -23.136 -7.062 1.00 92.06 305 ARG A O 1
ATOM 2466 N N . ALA A 1 306 ? 1.943 -25.327 -7.478 1.00 89.88 306 ALA A N 1
ATOM 2467 C CA . ALA A 1 306 ? 2.744 -25.373 -8.703 1.00 89.88 306 ALA A CA 1
ATOM 2468 C C . ALA A 1 306 ? 2.337 -24.319 -9.748 1.00 89.88 306 ALA A C 1
ATOM 2470 O O . ALA A 1 306 ? 3.198 -23.794 -10.445 1.00 89.88 306 ALA A O 1
ATOM 2471 N N . TYR A 1 307 ? 1.054 -23.950 -9.824 1.00 88.75 307 TYR A N 1
ATOM 2472 C CA . TYR A 1 307 ? 0.566 -22.989 -10.819 1.00 88.75 307 TYR A CA 1
ATOM 2473 C C . TYR A 1 307 ? 1.090 -21.551 -10.628 1.00 88.75 307 TYR A C 1
ATOM 2475 O O . TYR A 1 307 ? 0.998 -20.752 -11.560 1.00 88.75 307 TYR A O 1
ATOM 2483 N N . HIS A 1 308 ? 1.655 -21.218 -9.460 1.00 88.31 308 HIS A N 1
ATOM 2484 C CA . HIS A 1 308 ? 2.284 -19.914 -9.219 1.00 88.31 308 HIS A CA 1
ATOM 2485 C C . HIS A 1 308 ? 3.717 -19.826 -9.775 1.00 88.31 308 HIS A C 1
ATOM 2487 O O . HIS A 1 308 ? 4.194 -18.734 -10.067 1.00 88.31 308 HIS A O 1
ATOM 2493 N N . TYR A 1 309 ? 4.405 -20.957 -9.969 1.00 86.19 309 TYR A N 1
ATOM 2494 C CA . TYR A 1 309 ? 5.829 -20.978 -10.331 1.00 86.19 309 TYR A CA 1
ATOM 2495 C C . TYR A 1 309 ? 6.142 -20.514 -11.759 1.00 86.19 309 TYR A C 1
ATOM 2497 O O . TYR A 1 309 ? 7.068 -19.709 -11.902 1.00 86.19 309 TYR A O 1
ATOM 2505 N N . PRO A 1 310 ? 5.384 -20.910 -12.807 1.00 81.38 310 PRO A N 1
ATOM 2506 C CA . PRO A 1 310 ? 5.686 -20.492 -14.177 1.00 81.38 310 PRO A CA 1
ATOM 2507 C C . PRO A 1 310 ? 5.794 -18.970 -14.340 1.00 81.38 310 PRO A C 1
ATOM 2509 O O . PRO A 1 310 ? 6.610 -18.486 -15.113 1.00 81.38 310 PRO A O 1
ATOM 2512 N N . ARG A 1 311 ? 5.046 -18.205 -13.532 1.00 76.69 311 ARG A N 1
ATOM 2513 C CA . ARG A 1 311 ? 5.019 -16.730 -13.521 1.00 76.69 311 ARG A CA 1
ATOM 2514 C C . ARG A 1 311 ? 6.277 -16.090 -12.907 1.00 76.69 311 ARG A C 1
ATOM 2516 O O . ARG A 1 311 ? 6.404 -14.876 -12.866 1.00 76.69 311 ARG A O 1
ATOM 2523 N N . THR A 1 312 ? 7.215 -16.895 -12.416 1.00 76.94 312 THR A N 1
ATOM 2524 C CA . THR A 1 312 ? 8.519 -16.448 -11.890 1.00 76.94 312 THR A CA 1
ATOM 2525 C C . THR A 1 312 ? 9.685 -16.849 -12.801 1.00 76.94 312 THR A C 1
ATOM 2527 O O . THR A 1 312 ? 10.835 -16.488 -12.539 1.00 76.94 312 THR A O 1
ATOM 2530 N N . GLY A 1 313 ? 9.393 -17.578 -13.887 1.00 76.19 313 GLY A N 1
ATOM 2531 C CA . GLY A 1 313 ? 10.392 -18.240 -14.726 1.00 76.19 313 GLY A CA 1
ATOM 2532 C C . GLY A 1 313 ? 10.975 -19.505 -14.086 1.00 76.19 313 GLY A C 1
ATOM 2533 O O . GLY A 1 313 ? 12.051 -19.946 -14.480 1.00 76.19 313 GLY A O 1
ATOM 2534 N N . LEU A 1 314 ? 10.295 -20.071 -13.079 1.00 80.62 314 LEU A N 1
ATOM 2535 C CA . LEU A 1 314 ? 10.725 -21.263 -12.349 1.00 80.62 314 LEU A CA 1
ATOM 2536 C C . LEU A 1 314 ? 9.739 -22.420 -12.514 1.00 80.62 314 LEU A C 1
ATOM 2538 O O . LEU A 1 314 ? 8.563 -22.238 -12.829 1.00 80.62 314 LEU A O 1
ATOM 2542 N N . VAL A 1 315 ? 10.229 -23.622 -12.225 1.00 81.44 315 VAL A N 1
ATOM 2543 C CA . VAL A 1 315 ? 9.420 -24.824 -12.004 1.00 81.44 315 VAL A CA 1
ATOM 2544 C C . VAL A 1 315 ? 9.405 -25.093 -10.502 1.00 81.44 315 VAL A C 1
ATOM 2546 O O . VAL A 1 315 ? 10.408 -24.848 -9.830 1.00 81.44 315 VAL A O 1
ATOM 2549 N N . LYS A 1 316 ? 8.278 -25.574 -9.965 1.00 82.19 316 LYS A N 1
ATOM 2550 C CA . LYS A 1 316 ? 8.194 -25.944 -8.548 1.00 82.19 316 LYS A CA 1
ATOM 2551 C C . LYS A 1 316 ? 9.286 -26.983 -8.223 1.00 82.19 316 LYS A C 1
ATOM 2553 O O . LYS A 1 316 ? 9.351 -27.984 -8.940 1.00 82.19 316 LYS A O 1
ATOM 2558 N N . PRO A 1 317 ? 10.126 -26.764 -7.191 1.00 77.62 317 PRO A N 1
ATOM 2559 C CA . PRO A 1 317 ? 11.058 -27.782 -6.716 1.00 77.62 317 PRO A CA 1
ATOM 2560 C C . PRO A 1 317 ? 10.310 -29.072 -6.360 1.00 77.62 317 PRO A C 1
ATOM 2562 O O . PRO A 1 317 ? 9.194 -29.004 -5.841 1.00 77.62 317 PRO A O 1
ATOM 2565 N N . ALA A 1 318 ? 10.906 -30.216 -6.702 1.00 70.50 318 ALA A N 1
ATOM 2566 C CA . ALA A 1 318 ? 10.352 -31.537 -6.403 1.00 70.50 318 ALA A CA 1
ATOM 2567 C C . ALA A 1 318 ? 10.243 -31.787 -4.893 1.00 70.50 318 ALA A C 1
ATOM 2569 O O . ALA A 1 318 ? 11.128 -31.294 -4.155 1.00 70.50 318 ALA A O 1
#

Foldseek 3Di:
DWDFDQDPLLRHTFTLDDQVPLLDFLLVQLLVCLLVLVLVSNLVSLVLLLVLLVLLLVLLLLLLLLLQLLCCCPVVVDDSVVSNVVSCVVSVCSVPDDAQPVLSVQLSVCSVVSNSVSNVVSSVRSLCSRLVVLQVSLVSSLVSLLVLPVVHNVSLLVSLVSSLCVNCVSLCVCVVVDALSVVVRSVQSNQCSLQFDLCSNSRWRWDDDPFWIKIWTQASSRQLCQQAPRNNVNGGHNDDPQWAPAQDLLQVRDGGHRSSRSSCSNNFAQVCCVVPVFGNWFWDDDPPSRGITMIIRTSDRLVPDQSRAVSNVGGRDD

Mean predicted aligned error: 3.54 Å

Nearest PDB structures (foldseek):
  7vg4-assembly3_E  TM=3.215E-01  e=2.063E+00  Methylorubrum extorquens AM1
  6w2r-assembly4_D  TM=2.505E-01  e=7.862E+00  synthetic construct

Radius of gyration: 19.74 Å; Cα contacts (8 Å, |Δi|>4): 535; chains: 1; bounding box: 46×51×50 Å

pLDDT: mean 94.53, std 5.83, range [66.62, 98.88]

Solvent-accessible surface area (backbone atoms only — not comparable to full-atom values): 16488 Å² total; per-residue (Å²): 88,94,34,82,41,80,36,82,81,75,73,42,73,45,63,65,30,41,69,97,38,55,25,58,19,56,55,63,50,27,53,51,23,38,68,71,66,38,45,70,60,20,49,56,35,50,58,50,42,53,49,35,40,49,56,38,49,54,41,51,53,49,45,46,32,42,50,47,22,50,49,34,33,68,76,66,64,37,55,68,73,57,18,49,54,51,23,48,60,73,44,39,65,78,69,72,53,79,71,42,53,71,31,45,55,48,20,50,50,20,41,75,72,67,36,46,69,56,19,52,55,20,48,50,50,28,49,49,61,48,52,59,57,50,57,51,50,48,53,50,46,17,48,53,35,29,59,41,33,74,82,37,60,64,50,36,54,52,46,51,61,67,39,38,54,84,56,46,39,77,81,47,66,47,50,91,77,46,52,52,65,55,53,48,34,59,49,48,46,53,40,27,32,41,22,6,18,51,78,50,54,9,31,39,47,55,45,82,53,96,64,29,34,44,39,38,19,50,35,29,44,48,56,34,26,40,62,48,15,39,73,66,81,66,45,68,42,63,89,74,83,34,39,42,83,62,62,32,46,48,43,66,57,38,61,66,49,39,44,52,49,31,52,54,37,30,67,23,25,19,51,31,18,72,74,71,71,41,47,73,35,46,68,54,79,66,90,53,56,86,54,48,41,36,40,37,47,45,65,48,62,88,68,58,61,60,87,61,26,59,35,34,76,42,73,62,77,132

Sequence (318 aa):
MLKLEYNDKLGRVIRMDDVDTIGRSTYAMLEDAFTTGRTEEALALSDYYLKELCIMHDILMTWAQDIIRFMIVRDAHAAQPTAQALSAAICKAWRDFEFGVAPLRRLQAAIRDGDASRASAALERLWLEFKIPHDVLVAWINEMLNYLSKTTEQHVLDSILETHQSIWGDRYATWDQMTPWEKVALTVEGMRGHLSGASRKGDVIVREEEDRFVIAFDPCGTGGVLRRGDPETGRPAYRTDGVNREPHDWTWGKVGVHWYCSHCAIAMEWLPGRRRGHPLRPLDHTLDHQAPCVWYVYKDESQTRAYHYPRTGLVKPA

Secondary structure (DSSP, 8-state):
---EEEETTTTEEEE---HHHHTS-HHHHHHHHHHTT-HHHHHHHHHHHHHHHHHHHHHHHHHHHHHHHHHHHHHS---HHHHHHHHHHHHHHHHHS--SHHHHHHHHHHHHHT-HHHHHHHHHHHHHHHHHHHHHHHHHHHHHHHHHHTT-THHHHHHHHHHHHHHHHHHHTTGGGS-HHHHHHHHHHHHHHTT-STTSS---EEEE-SSEEEEEETT-TTHHHHHHEETTTTEEPP----B-SS--GGGTT-SS-BHHHHHHHIIIIIHHHHHHSS-SS-EE--S-TTSPEEEEEESSGGG--GGGSGGGT-----